Protein AF-A0A7C5PEI7-F1 (afdb_monomer)

Mean predicted aligned error: 11.37 Å

Radius of gyration: 21.11 Å; Cα contacts (8 Å, |Δi|>4): 488; chains: 1; bounding box: 77×35×70 Å

Secondary structure (DSSP, 8-state):
-PPPPP----------SPP----EESTT-TTS--SEEE-TTTSBSSEEEEEEEPHHHH-SSEEEEEEEEE-B-TT--SPBPPEEEEEEEEEEEEES--TTS--SSGGGG--SPPEEEEEEEEEEEPPB-S-SSPP--EEEEEEEEEEEEGGG-EEEEEEEE-S---B---PEEEE--SS-------SSS-S--SSS-------SS----EE-EE-

Foldseek 3Di:
DDDDDDDDDPDDPPPDDPDDDKAKPPHPCPQAFAPDKDCPDPQKLWWKWKDWDFPVRVDDWKDWAFKKFFFAALVDQAKFAKDKQAWKWKKKAFAQADLAADDPDPVNRHPDDIDTFDHTHIDIDHTWHRDGVGDRRRMDGGPDTDIGGPVSPTMMMMMGRDDDIDGGPGMTGWHWDPRHHHDIDGPDDDDDDPVNDDHDDDDPDTIDTDGGMMD

Solvent-accessible surface area (backbone atoms only — not comparable to full-atom values): 12345 Å² total; per-residue (Å²): 140,84,80,84,79,82,81,79,80,81,75,79,90,76,87,74,76,80,74,86,74,78,44,44,40,64,78,89,41,80,82,38,66,48,85,39,65,22,56,62,76,47,20,30,62,16,26,43,35,59,46,59,44,59,28,80,77,75,40,92,54,60,46,77,46,54,46,44,22,30,19,42,31,41,86,45,81,60,62,31,69,56,43,77,37,82,33,34,29,33,32,39,30,40,7,77,50,46,48,51,60,45,52,92,48,69,71,79,44,51,68,54,75,68,45,68,25,36,64,83,36,70,43,71,47,60,65,42,70,56,36,73,46,35,64,65,68,53,65,45,73,40,82,43,68,44,81,46,46,40,91,62,27,18,42,33,42,35,45,39,23,72,71,68,66,43,84,39,83,39,46,22,11,1,37,49,54,96,68,64,39,41,67,75,58,83,46,86,73,87,33,68,57,73,94,67,62,60,58,73,84,92,72,100,73,92,70,30,63,43,55,36,30,37,64

Structure (mmCIF, N/CA/C/O backbone):
data_AF-A0A7C5PEI7-F1
#
_entry.id   AF-A0A7C5PEI7-F1
#
loop_
_atom_site.group_PDB
_atom_site.id
_atom_site.type_symbol
_atom_site.label_atom_id
_atom_site.label_alt_id
_atom_site.label_comp_id
_atom_site.label_asym_id
_atom_site.label_entity_id
_atom_site.label_seq_id
_atom_site.pdbx_PDB_ins_code
_atom_site.Cartn_x
_atom_site.Cartn_y
_atom_site.Cartn_z
_atom_site.occupancy
_atom_site.B_iso_or_equiv
_atom_site.auth_seq_id
_atom_site.auth_comp_id
_atom_site.auth_asym_id
_atom_site.auth_atom_id
_atom_site.pdbx_PDB_model_num
ATOM 1 N N . MET A 1 1 ? 51.740 8.636 51.712 1.00 48.16 1 MET A N 1
ATOM 2 C CA . MET A 1 1 ? 51.042 7.371 51.396 1.00 48.16 1 MET A CA 1
ATOM 3 C C . MET A 1 1 ? 49.681 7.746 50.807 1.00 48.16 1 MET A C 1
ATOM 5 O O . MET A 1 1 ? 48.767 8.063 51.552 1.00 48.16 1 MET A O 1
ATOM 9 N N . ILE A 1 2 ? 49.604 7.896 49.480 1.00 49.44 2 ILE A N 1
ATOM 10 C CA . ILE A 1 2 ? 48.448 8.473 48.767 1.00 49.44 2 ILE A CA 1
ATOM 11 C C . ILE A 1 2 ? 47.564 7.314 48.299 1.00 49.44 2 ILE A C 1
ATOM 13 O O . ILE A 1 2 ? 48.020 6.462 47.541 1.00 49.44 2 ILE A O 1
ATOM 17 N N . ARG A 1 3 ? 46.329 7.242 48.806 1.00 53.31 3 ARG A N 1
ATOM 18 C CA . ARG A 1 3 ? 45.341 6.220 48.429 1.00 53.31 3 ARG A CA 1
ATOM 19 C C . ARG A 1 3 ? 44.637 6.648 47.131 1.00 53.31 3 ARG A C 1
ATOM 21 O O . ARG A 1 3 ? 44.070 7.739 47.124 1.00 53.31 3 ARG A O 1
ATOM 28 N N . PRO A 1 4 ? 44.639 5.839 46.057 1.00 54.28 4 PRO A N 1
ATOM 29 C CA . PRO A 1 4 ? 43.887 6.161 44.849 1.00 54.28 4 PRO A CA 1
ATOM 30 C C . PRO A 1 4 ? 42.384 5.916 45.069 1.00 54.28 4 PRO A C 1
ATOM 32 O O . PRO A 1 4 ? 41.990 4.866 45.578 1.00 54.28 4 PRO A O 1
ATOM 35 N N . LEU A 1 5 ? 41.548 6.894 44.699 1.00 55.72 5 LEU A N 1
ATOM 36 C CA . LEU A 1 5 ? 40.094 6.728 44.602 1.00 55.72 5 LEU A CA 1
ATOM 37 C C . LEU A 1 5 ? 39.748 5.796 43.425 1.00 55.72 5 LEU A C 1
ATOM 39 O O . LEU A 1 5 ? 40.359 5.925 42.361 1.00 55.72 5 LEU A O 1
ATOM 43 N N . PRO A 1 6 ? 38.744 4.912 43.556 1.00 58.81 6 PRO A N 1
ATOM 44 C CA . PRO A 1 6 ? 38.259 4.125 42.436 1.00 58.81 6 PRO A CA 1
ATOM 45 C C . PRO A 1 6 ? 37.433 5.017 41.503 1.00 58.81 6 PRO A C 1
ATOM 47 O O . PRO A 1 6 ? 36.465 5.659 41.912 1.00 58.81 6 PRO A O 1
ATOM 50 N N . VAL A 1 7 ? 37.842 5.052 40.235 1.00 62.41 7 VAL A N 1
ATOM 51 C CA . VAL A 1 7 ? 37.109 5.682 39.137 1.00 62.41 7 VAL A CA 1
ATOM 52 C C . VAL A 1 7 ? 35.754 4.988 39.011 1.00 62.41 7 VAL A C 1
ATOM 54 O O . VAL A 1 7 ? 35.667 3.796 38.719 1.00 62.41 7 VAL A O 1
ATOM 57 N N . CYS A 1 8 ? 34.704 5.751 39.301 1.00 59.72 8 CYS A N 1
ATOM 58 C CA . CYS A 1 8 ? 33.315 5.336 39.228 1.00 59.72 8 CYS A CA 1
ATOM 59 C C . CYS A 1 8 ? 32.979 4.893 37.796 1.00 59.72 8 CYS A C 1
ATOM 61 O O . CYS A 1 8 ? 33.145 5.643 36.834 1.00 59.72 8 CYS A O 1
ATOM 63 N N . PHE A 1 9 ? 32.540 3.646 37.675 1.00 56.19 9 PHE A N 1
ATOM 64 C CA . PHE A 1 9 ? 32.180 2.973 36.436 1.00 56.19 9 PHE A CA 1
ATOM 65 C C . PHE A 1 9 ? 30.862 3.575 35.905 1.00 56.19 9 PHE A C 1
ATOM 67 O O . PHE A 1 9 ? 29.777 3.191 36.339 1.00 56.19 9 PHE A O 1
ATOM 74 N N . LEU A 1 10 ? 30.937 4.544 34.984 1.00 57.81 10 LEU A N 1
ATOM 75 C CA . LEU A 1 10 ? 29.771 5.048 34.246 1.00 57.81 10 LEU A CA 1
ATOM 76 C C . LEU A 1 10 ? 29.354 3.998 33.195 1.00 57.81 10 LEU A C 1
ATOM 78 O O . LEU A 1 10 ? 29.713 4.072 32.020 1.00 57.81 10 LEU A O 1
ATOM 82 N N . LEU A 1 11 ? 28.623 2.970 33.632 1.00 58.84 11 LEU A N 1
ATOM 83 C CA . LEU A 1 11 ? 27.955 2.018 32.743 1.00 58.84 11 LEU A CA 1
ATOM 84 C C . LEU A 1 11 ? 26.829 2.750 32.004 1.00 58.84 11 LEU A C 1
ATOM 86 O O . LEU A 1 11 ? 25.806 3.111 32.582 1.00 58.84 11 LEU A O 1
ATOM 90 N N . CYS A 1 12 ? 27.051 2.992 30.714 1.00 55.09 12 CYS A N 1
ATOM 91 C CA . CYS A 1 12 ? 26.084 3.581 29.799 1.00 55.09 12 CYS A CA 1
ATOM 92 C C . CYS A 1 12 ? 24.788 2.753 29.771 1.00 55.09 12 CYS A C 1
ATOM 94 O O . CYS A 1 12 ? 24.745 1.667 29.194 1.00 55.09 12 CYS A O 1
ATOM 96 N N . LEU A 1 13 ? 23.710 3.295 30.342 1.00 54.66 13 LEU A N 1
ATOM 97 C CA . LEU A 1 13 ? 22.334 2.808 30.196 1.00 54.66 13 LEU A CA 1
ATOM 98 C C . LEU A 1 13 ? 21.795 3.137 28.781 1.00 54.66 13 LEU A C 1
ATOM 100 O O . LEU A 1 13 ? 20.838 3.883 28.615 1.00 54.66 13 LEU A O 1
ATOM 104 N N . ALA A 1 14 ? 22.438 2.613 27.733 1.00 57.53 14 ALA A N 1
ATOM 105 C CA . ALA A 1 14 ? 22.041 2.827 26.332 1.00 57.53 14 ALA A CA 1
ATOM 106 C C . ALA A 1 14 ? 21.252 1.643 25.725 1.00 57.53 14 ALA A C 1
ATOM 108 O O . ALA A 1 14 ? 20.992 1.615 24.526 1.00 57.53 14 ALA A O 1
ATOM 109 N N . GLY A 1 15 ? 20.881 0.642 26.530 1.00 53.56 15 GLY A N 1
ATOM 110 C CA . GLY A 1 15 ? 20.429 -0.672 26.050 1.00 53.56 15 GLY A CA 1
ATOM 111 C C . GLY A 1 15 ? 18.919 -0.923 26.054 1.00 53.56 15 GLY A C 1
ATOM 112 O O . GLY A 1 15 ? 18.519 -2.023 26.419 1.00 53.56 15 GLY A O 1
ATOM 113 N N . GLY A 1 16 ? 18.073 0.055 25.713 1.00 50.59 16 GLY A N 1
ATOM 114 C CA . GLY A 1 16 ? 16.621 -0.118 25.887 1.00 50.59 16 GLY A CA 1
ATOM 115 C C . GLY A 1 16 ? 15.696 0.502 24.848 1.00 50.59 16 GLY A C 1
ATOM 116 O O . GLY A 1 16 ? 14.491 0.501 25.077 1.00 50.59 16 GLY A O 1
ATOM 117 N N . LEU A 1 17 ? 16.193 1.036 23.728 1.00 55.62 17 LEU A N 1
ATOM 118 C CA . LEU A 1 17 ? 15.277 1.419 22.653 1.00 55.62 17 LEU A CA 1
ATOM 119 C C . LEU A 1 17 ? 14.768 0.129 21.993 1.00 55.62 17 LEU A C 1
ATOM 121 O O . LEU A 1 17 ? 15.605 -0.610 21.468 1.00 55.62 17 LEU A O 1
ATOM 125 N N . PRO A 1 18 ? 13.453 -0.191 22.026 1.00 57.53 18 PRO A N 1
ATOM 126 C CA . PRO A 1 18 ? 12.919 -1.268 21.202 1.00 57.53 18 PRO A CA 1
ATOM 127 C C . PRO A 1 18 ? 13.429 -1.121 19.768 1.00 57.53 18 PRO A C 1
ATOM 129 O O . PRO A 1 18 ? 13.239 -0.081 19.132 1.00 57.53 18 PRO A O 1
ATOM 132 N N . ALA A 1 19 ? 14.125 -2.152 19.289 1.00 60.41 19 ALA A N 1
ATOM 133 C CA . ALA A 1 19 ? 14.579 -2.206 17.914 1.00 60.41 19 ALA A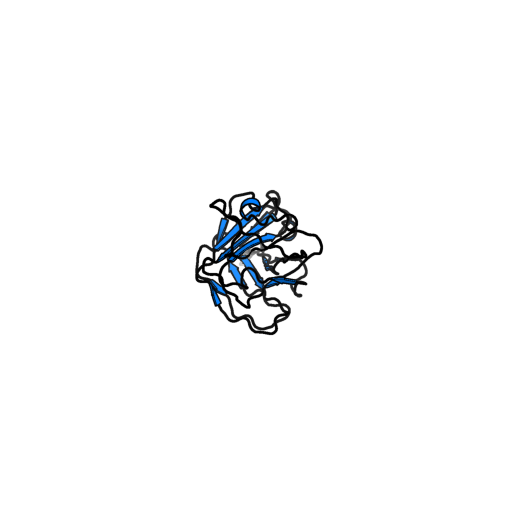 CA 1
ATOM 134 C C . ALA A 1 19 ? 13.350 -2.127 17.003 1.00 60.41 19 ALA A C 1
ATOM 136 O O . ALA A 1 19 ? 12.365 -2.835 17.214 1.00 60.41 19 ALA A O 1
ATOM 137 N N . GLN A 1 20 ? 13.397 -1.247 16.005 1.00 63.91 20 GLN A N 1
ATOM 138 C CA . GLN A 1 20 ? 12.381 -1.221 14.965 1.00 63.91 20 GLN A CA 1
ATOM 139 C C . GLN A 1 20 ? 12.444 -2.556 14.215 1.00 63.91 20 GLN A C 1
ATOM 141 O O . GLN A 1 20 ? 13.415 -2.835 13.513 1.00 63.91 20 GLN A O 1
ATOM 146 N N . GLU A 1 21 ? 11.424 -3.391 14.385 1.00 67.88 21 GLU A N 1
ATOM 147 C CA . GLU A 1 21 ? 11.301 -4.637 13.638 1.00 67.88 21 GLU A CA 1
ATOM 148 C C . GLU A 1 21 ? 10.652 -4.360 12.283 1.00 67.88 21 GLU A C 1
ATOM 150 O O . GLU A 1 21 ? 9.653 -3.650 12.198 1.00 67.88 21 GLU A O 1
ATOM 155 N N . THR A 1 22 ? 11.218 -4.938 11.225 1.00 74.00 22 THR A N 1
ATOM 156 C CA . THR A 1 22 ? 10.570 -5.038 9.914 1.00 74.00 22 THR A CA 1
ATOM 157 C C . THR A 1 22 ? 10.023 -6.450 9.753 1.00 74.00 22 THR A C 1
ATOM 159 O O . THR A 1 22 ? 10.747 -7.424 9.968 1.00 74.00 22 THR A O 1
ATOM 162 N N . ARG A 1 23 ? 8.762 -6.579 9.349 1.00 71.19 23 ARG A N 1
ATOM 163 C CA . ARG A 1 23 ? 8.084 -7.848 9.089 1.00 71.19 23 ARG A CA 1
ATOM 164 C C . ARG A 1 23 ? 7.644 -7.950 7.642 1.00 71.19 23 ARG A C 1
ATOM 166 O O . ARG A 1 23 ? 6.888 -7.119 7.151 1.00 71.19 23 ARG A O 1
ATOM 173 N N . VAL A 1 24 ? 8.068 -9.017 6.971 1.00 75.44 24 VAL A N 1
ATOM 174 C CA . VAL A 1 24 ? 7.567 -9.359 5.637 1.00 75.44 24 VAL A CA 1
ATOM 175 C C . VAL A 1 24 ? 6.253 -10.117 5.769 1.00 75.44 24 VAL A C 1
ATOM 177 O O . VAL A 1 24 ? 6.116 -11.021 6.593 1.00 75.44 24 VAL A O 1
ATOM 180 N N . ILE A 1 25 ? 5.276 -9.731 4.952 1.00 68.69 25 ILE A N 1
ATOM 181 C CA . ILE A 1 25 ? 3.959 -10.352 4.909 1.00 68.69 25 ILE A CA 1
ATOM 182 C C . ILE A 1 25 ? 3.709 -10.902 3.501 1.00 68.69 25 ILE A C 1
ATOM 184 O O . ILE A 1 25 ? 3.756 -10.136 2.533 1.00 68.69 25 ILE A O 1
ATOM 188 N N . PRO A 1 26 ? 3.350 -12.194 3.372 1.00 63.62 26 PRO A N 1
ATOM 189 C CA . PRO A 1 26 ? 3.295 -13.223 4.422 1.00 63.62 26 PRO A CA 1
ATOM 190 C C . PRO A 1 26 ? 4.650 -13.571 5.064 1.00 63.62 26 PRO A C 1
ATOM 192 O O . PRO A 1 26 ? 5.692 -13.480 4.418 1.00 63.62 26 PRO A O 1
ATOM 195 N N . TRP A 1 27 ? 4.606 -14.021 6.321 1.00 62.72 27 TRP A N 1
ATOM 196 C CA . TRP A 1 27 ? 5.786 -14.478 7.065 1.00 62.72 27 TRP A CA 1
ATOM 197 C C . TRP A 1 27 ? 6.514 -15.608 6.324 1.00 62.72 27 TRP A C 1
ATOM 199 O O . TRP A 1 27 ? 5.864 -16.527 5.819 1.00 62.72 27 TRP A O 1
ATOM 209 N N . GLY A 1 28 ? 7.848 -15.568 6.288 1.00 68.19 28 GLY A N 1
ATOM 210 C CA . GLY A 1 28 ? 8.665 -16.586 5.620 1.00 68.19 28 GLY A CA 1
ATOM 211 C C . GLY A 1 28 ? 8.948 -16.303 4.140 1.00 68.19 28 GLY A C 1
ATOM 212 O O . GLY A 1 28 ? 9.647 -17.087 3.495 1.00 68.19 28 GLY A O 1
ATOM 213 N N . LEU A 1 29 ? 8.422 -15.203 3.584 1.00 74.75 29 LEU A N 1
ATOM 214 C CA . LEU A 1 29 ? 8.680 -14.773 2.202 1.00 74.75 29 LEU A CA 1
ATOM 215 C C . LEU A 1 29 ? 9.757 -13.683 2.096 1.00 74.75 29 LEU A C 1
ATOM 217 O O . LEU A 1 29 ? 9.874 -12.999 1.079 1.00 74.75 29 LEU A O 1
ATOM 221 N N . GLU A 1 30 ? 10.598 -13.529 3.117 1.00 77.38 30 GLU A N 1
ATOM 222 C CA . GLU A 1 30 ? 11.706 -12.569 3.111 1.00 77.38 30 GLU A CA 1
ATOM 223 C C . GLU A 1 30 ? 12.686 -12.864 1.965 1.00 77.38 30 GLU A C 1
ATOM 225 O O . GLU A 1 30 ? 13.235 -11.948 1.357 1.00 77.38 30 GLU A O 1
ATOM 230 N N . LYS A 1 31 ? 12.879 -14.153 1.656 1.00 84.31 31 LYS A N 1
ATOM 231 C CA . LYS A 1 31 ? 13.862 -14.657 0.682 1.00 84.31 31 LYS A CA 1
ATOM 232 C C . LYS A 1 31 ? 13.239 -15.330 -0.545 1.00 84.31 31 LYS A C 1
ATOM 234 O O . LYS A 1 31 ? 13.957 -15.961 -1.315 1.00 84.31 31 LYS A O 1
ATOM 239 N N . ALA A 1 32 ? 11.927 -15.224 -0.725 1.00 81.50 32 ALA A N 1
ATOM 240 C CA . ALA A 1 32 ? 11.214 -15.850 -1.834 1.00 81.50 32 ALA A CA 1
ATOM 241 C C . ALA A 1 32 ? 10.037 -14.984 -2.264 1.00 81.50 32 ALA A C 1
ATOM 243 O O . ALA A 1 32 ? 9.391 -14.389 -1.408 1.00 81.50 32 ALA A O 1
ATOM 244 N N . ASP A 1 33 ? 9.740 -14.951 -3.559 1.00 78.06 33 ASP A N 1
ATOM 245 C CA . ASP A 1 33 ? 8.537 -14.308 -4.082 1.00 78.06 33 ASP A CA 1
ATOM 246 C C . ASP A 1 33 ? 7.259 -15.025 -3.636 1.00 78.06 33 ASP A C 1
ATOM 248 O O . ASP A 1 33 ? 7.245 -16.208 -3.276 1.00 78.06 33 ASP A O 1
ATOM 252 N N . GLY A 1 34 ? 6.154 -14.291 -3.683 1.00 73.69 34 GLY A N 1
ATOM 253 C CA . GLY A 1 34 ? 4.833 -14.863 -3.578 1.00 73.69 34 GLY A CA 1
ATOM 254 C C . GLY A 1 34 ? 4.481 -15.747 -4.779 1.00 73.69 34 GLY A C 1
ATOM 255 O O . GLY A 1 34 ? 5.181 -15.869 -5.784 1.00 73.69 34 GLY A O 1
ATOM 256 N N . ASN A 1 35 ? 3.350 -16.435 -4.663 1.00 74.38 35 ASN A N 1
ATOM 257 C CA . ASN A 1 35 ? 2.865 -17.356 -5.691 1.00 74.38 35 ASN A CA 1
ATOM 258 C C . ASN A 1 35 ? 1.915 -16.681 -6.706 1.00 74.38 35 ASN A C 1
ATOM 260 O O . ASN A 1 35 ? 1.303 -17.373 -7.525 1.00 74.38 35 ASN A O 1
ATOM 264 N N . SER A 1 36 ? 1.800 -15.354 -6.695 1.00 76.12 36 SER A N 1
ATOM 265 C CA . SER A 1 36 ? 0.938 -14.549 -7.563 1.00 76.12 36 SER A CA 1
ATOM 266 C C . SER A 1 36 ? 1.623 -13.225 -7.925 1.00 76.12 36 SER A C 1
ATOM 268 O O . SER A 1 36 ? 2.705 -12.921 -7.451 1.00 76.12 36 SER A O 1
ATOM 270 N N . THR A 1 37 ? 0.972 -12.421 -8.758 1.00 80.19 37 THR A N 1
ATOM 271 C CA . THR A 1 37 ? 1.414 -11.068 -9.113 1.00 80.19 37 THR A CA 1
ATOM 272 C C . THR A 1 37 ? 0.257 -10.095 -8.961 1.00 80.19 37 THR A C 1
ATOM 274 O O . THR A 1 37 ? -0.886 -10.517 -9.121 1.00 80.19 37 THR A O 1
ATOM 277 N N . SER A 1 38 ? 0.524 -8.817 -8.676 1.00 79.75 38 SER A N 1
ATOM 278 C CA . SER A 1 38 ? -0.491 -7.764 -8.593 1.00 79.75 38 SER A CA 1
ATOM 279 C C . SER A 1 38 ? -0.183 -6.577 -9.494 1.00 79.75 38 SER A C 1
ATOM 281 O O . SER A 1 38 ? 0.830 -5.897 -9.350 1.00 79.75 38 SER A O 1
ATOM 283 N N . ALA A 1 39 ? -1.137 -6.237 -10.363 1.00 82.69 39 ALA A N 1
ATOM 284 C CA . ALA A 1 39 ? -1.126 -4.985 -11.121 1.00 82.69 39 ALA A CA 1
ATOM 285 C C . ALA A 1 39 ? -1.513 -3.763 -10.269 1.00 82.69 39 ALA A C 1
ATOM 287 O O . ALA A 1 39 ? -1.643 -2.664 -10.794 1.00 82.69 39 ALA A O 1
ATOM 288 N N . PHE A 1 40 ? -1.743 -3.918 -8.969 1.00 81.56 40 PHE A N 1
ATOM 289 C CA . PHE A 1 40 ? -2.167 -2.830 -8.098 1.00 81.56 40 PHE A CA 1
ATOM 290 C C . PHE A 1 40 ? -1.182 -2.597 -6.952 1.00 81.56 40 PHE A C 1
ATOM 292 O O . PHE A 1 40 ? -0.646 -3.566 -6.409 1.00 81.56 40 PHE A O 1
ATOM 299 N N . PRO A 1 41 ? -0.997 -1.330 -6.542 1.00 83.19 41 PRO A N 1
ATOM 300 C CA . PRO A 1 41 ? -1.676 -0.138 -7.078 1.00 83.19 41 PRO A CA 1
ATOM 301 C C . PRO A 1 41 ? -1.020 0.458 -8.343 1.00 83.19 41 PRO A C 1
ATOM 303 O O . PRO A 1 41 ? -1.546 1.418 -8.895 1.00 83.19 41 PRO A O 1
ATOM 306 N N . PHE A 1 42 ? 0.111 -0.079 -8.822 1.00 88.38 42 PHE A N 1
ATOM 307 C CA . PHE A 1 42 ? 0.971 0.638 -9.781 1.00 88.38 42 PHE A CA 1
ATOM 308 C C . PHE A 1 42 ? 0.935 0.169 -11.237 1.00 88.38 42 PHE A C 1
ATOM 310 O O . PHE A 1 42 ? 1.483 0.857 -12.094 1.00 88.38 42 PHE A O 1
ATOM 317 N N . GLY A 1 43 ? 0.247 -0.913 -11.574 1.00 85.31 43 GLY A N 1
ATOM 318 C CA . GLY A 1 43 ? 0.051 -1.353 -12.962 1.00 85.31 43 GLY A CA 1
ATOM 319 C C . GLY A 1 43 ? -0.828 -0.412 -13.799 1.00 85.31 43 GLY A C 1
ATOM 320 O O . GLY A 1 43 ? -1.056 -0.643 -14.984 1.00 85.31 43 GLY A O 1
ATOM 321 N N . TYR A 1 44 ? -1.314 0.677 -13.200 1.00 84.88 44 TYR A N 1
ATOM 322 C CA . TYR A 1 44 ? -2.082 1.725 -13.862 1.00 84.88 44 TYR A CA 1
ATOM 323 C C . TYR A 1 44 ? -1.555 3.109 -13.465 1.00 84.88 44 TYR A C 1
ATOM 325 O O . TYR A 1 44 ? -0.804 3.248 -12.496 1.00 84.88 44 TYR A O 1
ATOM 333 N N . THR A 1 45 ? -1.855 4.135 -14.260 1.00 81.50 45 THR A N 1
ATOM 334 C CA . THR A 1 45 ? -1.432 5.534 -14.022 1.00 81.50 45 THR A CA 1
ATOM 335 C C . THR A 1 45 ? -2.332 6.277 -13.043 1.00 81.50 45 THR A C 1
ATOM 337 O O . THR A 1 45 ? -1.910 7.274 -12.465 1.00 81.50 45 THR A O 1
ATOM 340 N N . SER A 1 46 ? -3.549 5.784 -12.843 1.00 84.94 46 SER A N 1
ATOM 341 C CA . SER A 1 46 ? -4.502 6.261 -11.852 1.00 84.94 46 SER A CA 1
ATOM 342 C C . SER A 1 46 ? -5.280 5.073 -11.297 1.00 84.94 46 SER A C 1
ATOM 344 O O . SER A 1 46 ? -5.405 4.027 -11.938 1.00 84.94 46 SER A O 1
ATOM 346 N N . GLY A 1 47 ? -5.780 5.205 -10.078 1.00 81.12 47 GLY A N 1
ATOM 347 C CA . GLY A 1 47 ? -6.253 4.055 -9.332 1.00 81.12 47 GLY A CA 1
ATOM 348 C C . GLY A 1 47 ? -6.730 4.436 -7.947 1.00 81.12 47 GLY A C 1
ATOM 349 O O . GLY A 1 47 ? -6.171 5.329 -7.318 1.00 81.12 47 GLY A O 1
ATOM 350 N N . ARG A 1 48 ? -7.708 3.704 -7.426 1.00 85.38 48 ARG A N 1
ATOM 351 C CA . ARG A 1 48 ? -7.895 3.602 -5.984 1.00 85.38 48 ARG A CA 1
ATOM 352 C C . ARG A 1 48 ? -7.929 2.133 -5.632 1.00 85.38 48 ARG A C 1
ATOM 354 O O . ARG A 1 48 ? -8.600 1.357 -6.300 1.00 85.38 48 ARG A O 1
ATOM 361 N N . THR A 1 49 ? -7.169 1.735 -4.629 1.00 84.75 49 THR A N 1
ATOM 362 C CA . THR A 1 49 ? -7.045 0.332 -4.244 1.00 84.75 49 THR A CA 1
ATOM 363 C C . THR A 1 49 ? -7.081 0.231 -2.738 1.00 84.75 49 THR A C 1
ATOM 365 O O . THR A 1 49 ? -6.461 1.033 -2.049 1.0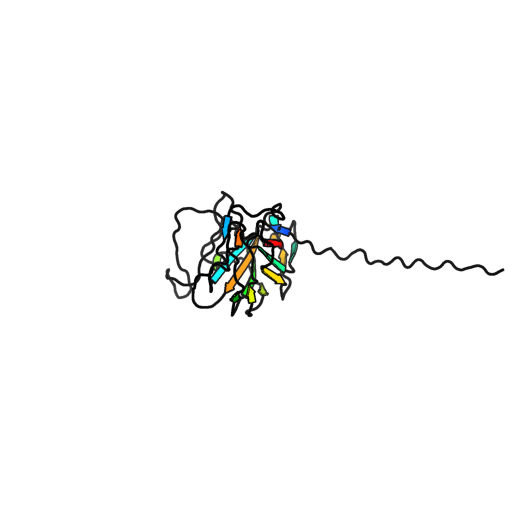0 84.75 49 THR A O 1
ATOM 368 N N . GLN A 1 50 ? -7.795 -0.772 -2.240 1.00 84.25 50 GLN A N 1
ATOM 369 C CA . GLN A 1 50 ? -7.758 -1.160 -0.842 1.00 84.25 50 GLN A CA 1
ATOM 370 C C . GLN A 1 50 ? -7.122 -2.535 -0.698 1.00 84.25 50 GLN A C 1
ATOM 372 O O . GLN A 1 50 ? -7.332 -3.415 -1.533 1.00 84.25 50 GLN A O 1
ATOM 377 N N . GLN A 1 51 ? -6.372 -2.706 0.379 1.00 83.12 51 GLN A N 1
ATOM 378 C CA . GLN A 1 51 ? -5.762 -3.961 0.784 1.00 83.12 51 GLN A CA 1
ATOM 379 C C . GLN A 1 51 ? -6.050 -4.176 2.260 1.00 83.12 51 GLN A C 1
ATOM 381 O O . GLN A 1 51 ? -5.852 -3.273 3.070 1.00 83.12 51 GLN A O 1
ATOM 386 N N . VAL A 1 52 ? -6.536 -5.366 2.603 1.00 80.88 52 VAL A N 1
ATOM 387 C CA . VAL A 1 52 ? -6.693 -5.782 3.996 1.00 80.88 52 VAL A CA 1
ATOM 388 C C . VAL A 1 52 ? -5.551 -6.718 4.343 1.00 8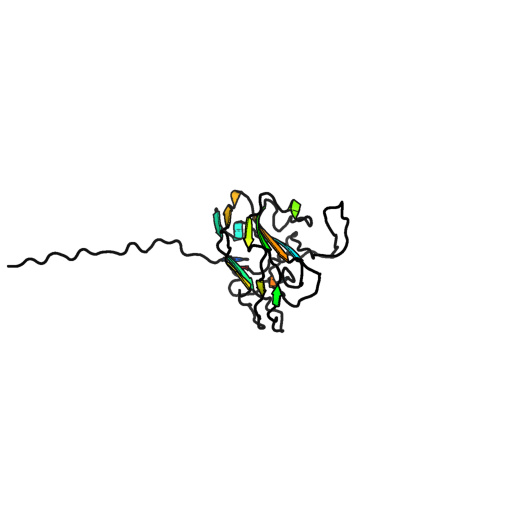0.88 52 VAL A C 1
ATOM 390 O O . VAL A 1 52 ? -5.370 -7.753 3.701 1.00 80.88 52 VAL A O 1
ATOM 393 N N . ILE A 1 53 ? -4.798 -6.347 5.369 1.00 79.94 53 ILE A N 1
ATOM 394 C CA . ILE A 1 53 ? -3.729 -7.148 5.949 1.00 79.94 53 ILE A CA 1
ATOM 395 C C . ILE A 1 53 ? -4.260 -7.750 7.244 1.00 79.94 53 ILE A C 1
ATOM 397 O O . ILE A 1 53 ? -4.778 -7.034 8.105 1.00 79.94 53 ILE A O 1
ATOM 401 N N . ASP A 1 54 ? -4.151 -9.073 7.360 1.00 77.44 54 ASP A N 1
ATOM 402 C CA . ASP A 1 54 ? -4.567 -9.796 8.558 1.00 77.44 54 ASP A CA 1
ATOM 403 C C . ASP A 1 54 ? -3.791 -9.285 9.776 1.00 77.44 54 ASP A C 1
ATOM 405 O O . ASP A 1 54 ? -2.558 -9.256 9.782 1.00 77.44 54 ASP A O 1
ATOM 409 N N . GLY A 1 55 ? -4.518 -8.895 10.821 1.00 75.38 55 GLY A N 1
ATOM 410 C CA . GLY A 1 55 ? -3.921 -8.409 12.055 1.00 75.38 55 GLY A CA 1
ATOM 411 C C . GLY A 1 55 ? -2.974 -9.402 12.717 1.00 75.38 55 GLY A C 1
ATOM 412 O O . GLY A 1 55 ? -1.971 -8.995 13.297 1.00 75.38 55 GLY A O 1
ATOM 413 N N . ALA A 1 56 ? -3.256 -10.702 12.590 1.00 76.12 56 ALA A N 1
ATOM 414 C CA . ALA A 1 56 ? -2.407 -11.766 13.117 1.00 76.12 56 ALA A CA 1
ATOM 415 C C . ALA A 1 56 ? -1.040 -11.841 12.421 1.00 76.12 56 ALA A C 1
ATOM 417 O O . ALA A 1 56 ? -0.079 -12.310 13.026 1.00 76.12 56 ALA A O 1
ATOM 418 N N . ALA A 1 57 ? -0.948 -11.380 11.170 1.00 72.38 57 ALA A N 1
ATOM 419 C CA . ALA A 1 57 ? 0.312 -11.318 10.435 1.00 72.38 57 ALA A CA 1
ATOM 420 C C . ALA A 1 57 ? 1.167 -10.100 10.832 1.00 72.38 57 ALA A C 1
ATOM 422 O O . ALA A 1 57 ? 2.377 -10.117 10.619 1.00 72.38 57 ALA A O 1
ATOM 423 N N . LEU A 1 58 ? 0.553 -9.063 11.416 1.00 70.19 58 LEU A N 1
ATOM 424 C CA . LEU A 1 58 ? 1.225 -7.821 11.806 1.00 70.19 58 LEU A CA 1
ATOM 425 C C . LEU A 1 58 ? 1.858 -7.914 13.189 1.00 70.19 58 LEU A C 1
ATOM 427 O O . LEU A 1 58 ? 3.055 -7.693 13.350 1.00 70.19 58 LEU A O 1
ATOM 431 N N . CYS A 1 59 ? 1.047 -8.206 14.202 1.00 73.75 59 CYS A N 1
ATOM 432 C CA . CYS A 1 59 ? 1.493 -8.237 15.588 1.00 73.75 59 CYS A CA 1
ATOM 433 C C . CYS A 1 59 ? 0.537 -9.055 16.461 1.00 73.75 59 CYS A C 1
ATOM 435 O O . CYS A 1 59 ? -0.576 -9.401 16.066 1.00 73.75 59 CYS A O 1
ATOM 437 N N . GLN A 1 60 ? 0.964 -9.361 17.687 1.00 76.44 60 GLN A N 1
ATOM 438 C CA . GLN A 1 60 ? 0.115 -10.095 18.625 1.00 76.44 60 GLN A CA 1
ATOM 439 C C . GLN A 1 60 ? -0.999 -9.218 19.210 1.00 76.44 60 GLN A C 1
ATOM 441 O O . GLN A 1 60 ? -2.135 -9.687 19.274 1.00 76.44 60 GLN A O 1
ATOM 446 N N . ASN A 1 61 ? -0.693 -7.964 19.572 1.00 79.31 61 ASN A N 1
ATOM 447 C CA . ASN A 1 61 ? -1.602 -7.065 20.297 1.00 79.31 61 ASN A CA 1
ATOM 448 C C . ASN A 1 61 ? -1.733 -5.690 19.624 1.00 79.31 61 ASN A C 1
ATOM 450 O O . ASN A 1 61 ? -2.787 -5.343 19.093 1.00 79.31 61 ASN A O 1
ATOM 454 N N . SER A 1 62 ? -0.661 -4.902 19.635 1.00 84.69 62 SER A N 1
ATOM 455 C CA . SER A 1 62 ? -0.596 -3.563 19.051 1.00 84.69 62 SER A CA 1
ATOM 456 C C . SER A 1 62 ? 0.779 -3.324 18.435 1.00 84.69 62 SER A C 1
ATOM 458 O O . SER A 1 62 ? 1.737 -4.034 18.738 1.00 84.69 62 SER A O 1
ATOM 460 N N . ALA A 1 63 ? 0.858 -2.363 17.520 1.00 81.44 63 ALA A N 1
ATOM 461 C CA . ALA A 1 63 ? 2.105 -1.948 16.892 1.00 81.44 63 ALA A CA 1
ATOM 462 C C . ALA A 1 63 ? 2.039 -0.463 16.537 1.00 81.44 63 ALA A C 1
ATOM 464 O O . ALA A 1 63 ? 0.988 0.031 16.124 1.00 81.44 63 ALA A O 1
ATOM 465 N N . LEU A 1 64 ? 3.164 0.238 16.666 1.00 85.50 64 LEU A N 1
ATOM 466 C CA . LEU A 1 64 ? 3.321 1.542 16.041 1.00 85.50 64 LEU A CA 1
ATOM 467 C C . LEU A 1 64 ? 3.947 1.325 14.675 1.00 85.50 64 LEU A C 1
ATOM 469 O O . LEU A 1 64 ? 5.111 0.955 14.557 1.00 85.50 64 LEU A O 1
ATOM 473 N N . LEU A 1 65 ? 3.152 1.545 13.646 1.00 86.25 65 LEU A N 1
ATOM 474 C CA . LEU A 1 65 ? 3.616 1.424 12.290 1.00 86.25 65 LEU A CA 1
ATOM 475 C C . LEU A 1 65 ? 4.377 2.742 11.949 1.00 86.25 65 LEU A C 1
ATOM 477 O O . LEU A 1 65 ? 3.793 3.824 12.081 1.00 86.25 65 LEU A O 1
ATOM 481 N N . LEU A 1 66 ? 5.653 2.639 11.497 1.00 85.88 66 LEU A N 1
ATOM 482 C CA . LEU A 1 66 ? 6.508 3.709 10.911 1.00 85.88 66 LEU A CA 1
ATOM 483 C C . LEU A 1 66 ? 6.752 3.760 9.363 1.00 85.88 66 LEU A C 1
ATOM 485 O O . LEU A 1 66 ? 6.879 4.864 8.829 1.00 85.88 66 LEU A O 1
ATOM 489 N N . GLY A 1 67 ? 6.761 2.647 8.612 1.00 85.62 67 GLY A N 1
ATOM 490 C CA . GLY A 1 67 ? 6.670 2.677 7.140 1.00 85.62 67 GLY A CA 1
ATOM 491 C C . GLY A 1 67 ? 6.171 1.377 6.490 1.00 85.62 67 GLY A C 1
ATOM 492 O O . GLY A 1 67 ? 5.967 0.375 7.159 1.00 85.62 67 GLY A O 1
ATOM 493 N N . MET A 1 68 ? 5.988 1.386 5.169 1.00 86.94 68 MET A N 1
ATOM 494 C CA . MET A 1 68 ? 5.717 0.182 4.367 1.00 86.94 68 MET A CA 1
ATOM 495 C C . MET A 1 68 ? 6.628 0.169 3.148 1.00 86.94 68 MET A C 1
ATOM 497 O O . MET A 1 68 ? 6.879 1.222 2.559 1.00 86.94 68 MET A O 1
ATOM 501 N N . ALA A 1 69 ? 7.039 -1.015 2.708 1.00 87.88 69 ALA A N 1
ATOM 502 C CA . ALA A 1 69 ? 7.651 -1.202 1.405 1.00 87.88 69 ALA A CA 1
ATOM 503 C C . ALA A 1 69 ? 7.022 -2.359 0.627 1.00 87.88 69 ALA A C 1
ATOM 505 O O . ALA A 1 69 ? 6.540 -3.321 1.214 1.00 87.88 69 ALA A O 1
ATOM 506 N N . LEU A 1 70 ? 7.045 -2.264 -0.702 1.00 88.00 70 LEU A N 1
ATOM 507 C CA . LEU A 1 70 ? 6.635 -3.300 -1.648 1.00 88.00 70 LEU A CA 1
ATOM 508 C C . LEU A 1 70 ? 7.805 -3.649 -2.571 1.00 88.00 70 LEU A C 1
ATOM 510 O O . LEU A 1 70 ? 8.655 -2.801 -2.875 1.00 88.00 70 LEU A O 1
ATOM 514 N N . ARG A 1 71 ? 7.823 -4.889 -3.060 1.00 88.56 71 ARG A N 1
ATOM 515 C CA . ARG A 1 71 ? 8.785 -5.351 -4.069 1.00 88.56 71 ARG A CA 1
ATOM 516 C C . ARG A 1 71 ? 8.114 -5.651 -5.406 1.00 88.56 71 ARG A C 1
ATOM 518 O O . ARG A 1 71 ? 6.911 -5.907 -5.477 1.00 88.56 71 ARG A O 1
ATOM 525 N N . ARG A 1 72 ? 8.908 -5.617 -6.481 1.00 90.75 72 ARG A N 1
ATOM 526 C CA . ARG A 1 72 ? 8.455 -6.099 -7.796 1.00 90.75 72 ARG A CA 1
ATOM 527 C C . ARG A 1 72 ? 8.155 -7.590 -7.747 1.00 90.75 72 ARG A C 1
ATOM 529 O O . ARG A 1 72 ? 8.801 -8.314 -7.000 1.00 90.75 72 ARG A O 1
ATOM 536 N N . ASP A 1 73 ? 7.269 -8.020 -8.631 1.00 86.00 73 ASP A N 1
ATOM 537 C CA . ASP A 1 73 ? 7.142 -9.429 -8.986 1.00 86.00 73 ASP A CA 1
ATOM 538 C C . ASP A 1 73 ? 8.382 -9.890 -9.776 1.00 86.00 73 ASP A C 1
ATOM 540 O O . ASP A 1 73 ? 8.840 -9.206 -10.707 1.00 86.00 73 ASP A O 1
ATOM 544 N N . GLY A 1 74 ? 8.939 -11.034 -9.397 1.00 87.94 74 GLY A N 1
ATOM 545 C CA . GLY A 1 74 ? 10.143 -11.619 -9.977 1.00 87.94 74 GLY A CA 1
ATOM 546 C C . GLY A 1 74 ? 9.901 -12.489 -11.206 1.00 87.94 74 GLY A C 1
ATOM 547 O O . GLY A 1 74 ? 10.871 -12.930 -11.821 1.00 87.94 74 GLY A O 1
ATOM 548 N N . ARG A 1 75 ? 8.647 -12.705 -11.636 1.00 86.69 75 ARG A N 1
ATOM 549 C CA . ARG A 1 75 ? 8.340 -13.344 -12.933 1.00 86.69 75 ARG A CA 1
ATOM 550 C C . ARG A 1 75 ? 8.543 -12.381 -14.097 1.00 86.69 75 ARG A C 1
ATOM 552 O O . ARG A 1 75 ? 8.728 -12.816 -15.231 1.00 86.69 75 ARG A O 1
ATOM 559 N N . GLY A 1 76 ? 8.495 -11.074 -13.839 1.00 85.62 76 GLY A N 1
ATOM 560 C CA . GLY A 1 76 ? 8.759 -10.063 -14.857 1.00 85.62 76 GLY A CA 1
ATOM 561 C C . GLY A 1 76 ? 10.218 -10.105 -15.322 1.00 85.62 76 GLY A C 1
ATOM 562 O O . GLY A 1 76 ? 11.130 -9.949 -14.513 1.00 85.62 76 GLY A O 1
ATOM 563 N N . THR A 1 77 ? 10.442 -10.238 -16.628 1.00 90.94 77 THR A N 1
ATOM 564 C CA . THR A 1 77 ? 11.782 -10.262 -17.247 1.00 90.94 77 THR A CA 1
ATOM 565 C C . THR A 1 77 ? 12.294 -8.875 -17.639 1.00 90.94 77 THR A C 1
ATOM 567 O O . THR A 1 77 ? 13.492 -8.681 -17.821 1.00 90.94 77 THR A O 1
ATOM 570 N N . ASN A 1 78 ? 11.400 -7.888 -17.729 1.00 92.75 78 ASN A N 1
ATOM 571 C CA . ASN A 1 78 ? 11.738 -6.519 -18.103 1.00 92.75 78 ASN A CA 1
ATOM 572 C C . ASN A 1 78 ? 12.081 -5.653 -16.879 1.00 92.75 78 ASN A C 1
ATOM 574 O O . ASN A 1 78 ? 11.590 -5.861 -15.761 1.00 92.75 78 ASN A O 1
ATOM 578 N N . THR A 1 79 ? 12.892 -4.621 -17.115 1.00 95.19 79 THR A N 1
ATOM 579 C CA . THR A 1 79 ? 13.120 -3.533 -16.155 1.00 95.19 79 THR A CA 1
ATOM 580 C C . THR A 1 79 ? 11.908 -2.608 -16.121 1.00 95.19 79 THR A C 1
ATOM 582 O O . THR A 1 79 ? 11.581 -1.989 -17.135 1.00 95.19 79 THR A O 1
ATOM 585 N N . TYR A 1 80 ? 11.291 -2.437 -14.951 1.00 94.62 80 TYR A N 1
ATOM 586 C CA . TYR A 1 80 ? 10.260 -1.417 -14.762 1.00 94.62 80 TYR A CA 1
ATOM 587 C C . TYR A 1 80 ? 10.938 -0.055 -14.667 1.00 94.62 80 TYR A C 1
ATOM 589 O O . TYR A 1 80 ? 11.820 0.151 -13.833 1.00 94.62 80 TYR A O 1
ATOM 597 N N . LYS A 1 81 ? 10.573 0.866 -15.558 1.00 94.94 81 LYS A N 1
ATOM 598 C CA . LYS A 1 81 ? 11.159 2.209 -15.588 1.00 94.94 81 LYS A CA 1
ATOM 599 C C . LYS A 1 81 ? 10.606 3.057 -14.446 1.00 94.94 81 LYS A C 1
ATOM 601 O O . LYS A 1 81 ? 9.429 2.937 -14.100 1.00 94.94 81 LYS A O 1
ATOM 606 N N . ALA A 1 82 ? 11.451 3.937 -13.907 1.00 95.00 82 ALA A N 1
ATOM 607 C CA . ALA A 1 82 ? 11.013 4.939 -12.949 1.00 95.00 82 ALA A CA 1
ATOM 608 C C . ALA A 1 82 ? 9.837 5.748 -13.508 1.00 95.00 82 ALA A C 1
ATOM 610 O O . ALA A 1 82 ? 9.797 6.082 -14.696 1.00 95.00 82 ALA A O 1
ATOM 611 N N . ARG A 1 83 ? 8.876 6.069 -12.643 1.00 92.62 83 ARG A N 1
ATOM 612 C CA . ARG A 1 83 ? 7.649 6.760 -13.045 1.00 92.62 83 ARG A CA 1
ATOM 613 C C . ARG A 1 83 ? 7.199 7.738 -11.981 1.00 92.62 83 ARG A C 1
ATOM 615 O O . ARG A 1 83 ? 7.117 7.405 -10.803 1.00 92.62 83 ARG A O 1
ATOM 622 N N . ILE A 1 84 ? 6.835 8.935 -12.416 1.00 93.19 84 ILE A N 1
ATOM 623 C CA . ILE A 1 84 ? 6.278 9.955 -11.537 1.00 93.19 84 ILE A CA 1
ATOM 624 C C . ILE A 1 84 ? 4.774 9.716 -11.398 1.00 93.19 84 ILE A C 1
ATOM 626 O O . ILE A 1 84 ? 4.038 9.744 -12.382 1.00 93.19 84 ILE A O 1
ATOM 630 N N . LEU A 1 85 ? 4.321 9.516 -10.164 1.00 93.12 85 LEU A N 1
ATOM 631 C CA . LEU A 1 85 ? 2.926 9.665 -9.780 1.00 93.12 85 LEU A CA 1
ATOM 632 C C . LEU A 1 85 ? 2.724 11.138 -9.400 1.00 93.12 85 LEU A C 1
ATOM 634 O O . LEU A 1 85 ? 3.303 11.583 -8.403 1.00 93.12 85 LEU A O 1
ATOM 638 N N . PRO A 1 86 ? 1.945 11.919 -10.172 1.00 91.25 86 PRO A N 1
ATOM 639 C CA . PRO A 1 86 ? 1.770 13.347 -9.903 1.00 91.25 86 PRO A CA 1
ATOM 640 C C . PRO A 1 86 ? 1.101 13.584 -8.547 1.00 91.25 86 PRO A C 1
ATOM 642 O O . PRO A 1 86 ? 1.323 14.606 -7.903 1.00 91.25 86 PRO A O 1
ATOM 645 N N . SER A 1 87 ? 0.299 12.617 -8.105 1.00 93.44 87 SER A N 1
ATOM 646 C CA . SER A 1 87 ? -0.369 12.637 -6.823 1.00 93.44 87 SER A CA 1
ATOM 647 C C . SER A 1 87 ? -0.600 11.205 -6.349 1.00 93.44 87 SER A C 1
ATOM 649 O O . SER A 1 87 ? -1.154 10.385 -7.075 1.00 93.44 87 SER A O 1
ATOM 651 N N . LEU A 1 88 ? -0.161 10.914 -5.132 1.00 94.88 88 LEU A N 1
ATOM 652 C CA . LEU A 1 88 ? -0.441 9.693 -4.393 1.00 94.88 88 LEU A CA 1
ATOM 653 C C . LEU A 1 88 ? -0.931 10.100 -3.006 1.00 94.88 88 LEU A C 1
ATOM 655 O O . LEU A 1 88 ? -0.368 11.004 -2.397 1.00 94.88 88 LEU A O 1
ATOM 659 N N . THR A 1 89 ? -1.966 9.434 -2.512 1.00 96.38 89 THR A N 1
ATOM 660 C CA . THR A 1 89 ? -2.376 9.484 -1.107 1.00 96.38 89 THR A CA 1
ATOM 661 C C . THR A 1 89 ? -2.414 8.063 -0.567 1.00 96.38 89 THR A C 1
ATOM 663 O O . THR A 1 89 ? -2.948 7.174 -1.231 1.00 96.38 89 THR A O 1
ATOM 666 N N . ILE A 1 90 ? -1.876 7.854 0.636 1.00 96.25 90 ILE A N 1
ATOM 667 C CA . ILE A 1 90 ? -1.981 6.577 1.351 1.00 96.25 90 ILE A CA 1
ATOM 668 C C . ILE A 1 90 ? -2.691 6.821 2.671 1.00 96.25 90 ILE A C 1
ATOM 670 O O . ILE A 1 90 ? -2.321 7.716 3.440 1.00 96.25 90 ILE A O 1
ATOM 674 N N . ARG A 1 91 ? -3.716 6.012 2.936 1.00 97.69 91 ARG A N 1
ATOM 675 C CA . ARG A 1 91 ? -4.467 6.045 4.187 1.00 97.69 91 ARG A CA 1
ATOM 676 C C . ARG A 1 91 ? -4.485 4.677 4.844 1.00 97.69 91 ARG A C 1
ATOM 678 O O . ARG A 1 91 ? -4.653 3.674 4.156 1.00 97.69 91 ARG A O 1
ATOM 685 N N . LEU A 1 92 ? -4.364 4.660 6.165 1.00 95.88 92 LEU A N 1
ATOM 686 C CA . LEU A 1 92 ? -4.479 3.463 6.990 1.00 95.88 92 LEU A CA 1
ATOM 687 C C . LEU A 1 92 ? -5.705 3.553 7.891 1.00 95.88 92 LEU A C 1
ATOM 689 O O . LEU A 1 92 ? -6.106 4.642 8.291 1.00 95.88 92 LEU A O 1
ATOM 693 N N . GLY A 1 93 ? -6.294 2.419 8.231 1.00 96.44 93 GLY A N 1
ATOM 694 C CA . GLY A 1 93 ? -7.361 2.351 9.221 1.00 96.44 93 GLY A CA 1
ATOM 695 C C . GLY A 1 93 ? -7.572 0.933 9.717 1.00 96.44 93 GLY A C 1
ATOM 696 O O . GLY A 1 93 ? -7.019 -0.021 9.169 1.00 96.44 93 GLY A O 1
ATOM 697 N N . HIS A 1 94 ? -8.387 0.785 10.755 1.00 95.12 94 HIS A N 1
ATOM 698 C CA . HIS A 1 94 ? -8.820 -0.527 11.224 1.00 95.12 94 HIS A CA 1
ATOM 699 C C . HIS A 1 94 ? -10.076 -0.975 10.479 1.00 95.12 94 HIS A C 1
ATOM 701 O O . HIS A 1 94 ? -10.955 -0.174 10.138 1.00 95.12 94 HIS A O 1
ATOM 707 N N . THR A 1 95 ? -10.182 -2.281 10.256 1.00 92.31 95 THR A N 1
ATOM 708 C CA . THR A 1 95 ? -11.372 -2.892 9.673 1.00 92.31 95 THR A CA 1
ATOM 709 C C . THR A 1 95 ? -11.715 -4.227 10.316 1.00 92.31 95 THR A C 1
ATOM 711 O O . THR A 1 95 ? -10.846 -5.049 10.588 1.00 92.31 95 THR A O 1
ATOM 714 N N . LYS A 1 96 ? -13.004 -4.478 10.540 1.00 93.31 96 LYS A N 1
ATOM 715 C CA . LYS A 1 96 ? -13.513 -5.796 10.951 1.00 93.31 96 LYS A CA 1
ATOM 716 C C . LYS A 1 96 ? -13.672 -6.751 9.768 1.00 93.31 96 LYS A C 1
ATOM 718 O O . LYS A 1 96 ? -13.900 -7.940 9.967 1.00 93.31 96 LYS A O 1
ATOM 723 N N . VAL A 1 97 ? -13.528 -6.245 8.545 1.00 82.69 97 VAL A N 1
ATOM 724 C CA . VAL A 1 97 ? -13.544 -7.053 7.330 1.00 82.69 97 VAL A CA 1
ATOM 725 C C . VAL A 1 97 ? -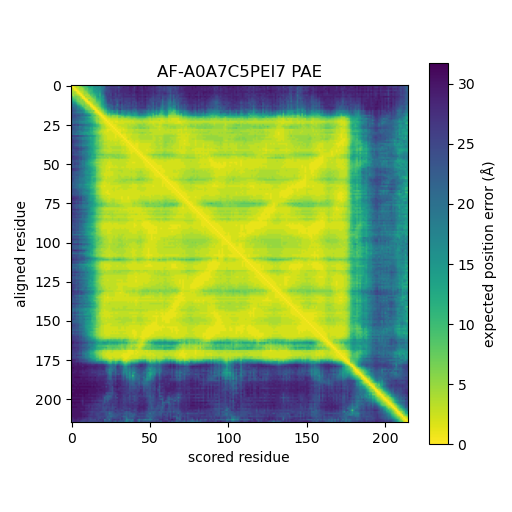12.265 -7.883 7.258 1.00 82.69 97 VAL A C 1
ATOM 727 O O . VAL A 1 97 ? -11.170 -7.400 7.545 1.00 82.69 97 VAL A O 1
ATOM 730 N N . SER A 1 98 ? -12.398 -9.158 6.903 1.00 79.56 98 SER A N 1
ATOM 731 C CA . SER A 1 98 ? -11.252 -10.041 6.687 1.00 79.56 98 SER A CA 1
ATOM 732 C C . SER A 1 98 ? -10.765 -9.928 5.243 1.00 79.56 98 SER A C 1
ATOM 734 O O . SER A 1 98 ? -11.557 -9.573 4.364 1.00 79.56 98 SER A O 1
ATOM 736 N N . PRO A 1 99 ? -9.519 -10.332 4.938 1.00 71.19 99 PRO A N 1
ATOM 737 C CA . PRO A 1 99 ? -9.089 -10.503 3.551 1.00 71.19 99 PRO A CA 1
ATOM 738 C C . PRO A 1 99 ? -10.003 -11.436 2.740 1.00 71.19 99 PRO A C 1
ATOM 740 O O . PRO A 1 99 ? -9.936 -11.418 1.521 1.00 71.19 99 PRO A O 1
ATOM 743 N N . SER A 1 100 ? -10.828 -12.261 3.400 1.00 67.31 100 SER A N 1
ATOM 744 C CA . SER A 1 100 ? -11.811 -13.177 2.801 1.00 67.31 100 SER A CA 1
ATOM 745 C C . SER A 1 100 ? -13.190 -12.585 2.546 1.00 67.31 100 SER A C 1
ATOM 747 O O . SER A 1 100 ? -14.052 -13.248 1.975 1.00 67.31 100 SER A O 1
ATOM 749 N N . THR A 1 101 ? -13.463 -11.405 3.074 1.00 72.38 101 THR A N 1
ATOM 750 C CA . THR A 1 101 ? -14.816 -10.847 3.095 1.00 72.38 101 THR A CA 1
ATOM 751 C C . THR A 1 101 ? -14.830 -9.407 2.607 1.00 72.38 101 THR A C 1
ATOM 753 O O . THR A 1 101 ? -15.776 -8.675 2.886 1.00 72.38 101 THR A O 1
ATOM 756 N N . MET A 1 102 ? -13.793 -8.994 1.868 1.00 73.50 102 MET A N 1
ATOM 757 C CA . MET A 1 102 ? -13.719 -7.648 1.312 1.00 73.50 102 MET A CA 1
ATOM 758 C C . MET A 1 102 ? -14.853 -7.405 0.324 1.00 73.50 102 MET A C 1
ATOM 760 O O . MET A 1 102 ? -15.052 -8.150 -0.637 1.00 73.50 102 MET A O 1
ATOM 764 N N . SER A 1 103 ? -15.553 -6.299 0.540 1.00 79.31 103 SER A N 1
ATOM 765 C CA . SER A 1 103 ? -16.530 -5.763 -0.389 1.00 79.31 103 SER A CA 1
ATOM 766 C C . SER A 1 103 ? -15.834 -5.068 -1.557 1.00 79.31 103 SER A C 1
ATOM 768 O O . SER A 1 103 ? -14.749 -4.496 -1.423 1.00 79.31 103 SER A O 1
ATOM 770 N N . THR A 1 104 ? -16.497 -5.049 -2.710 1.00 74.31 104 THR A N 1
ATOM 771 C CA . THR A 1 104 ? -16.120 -4.180 -3.834 1.00 74.31 104 THR A CA 1
ATOM 772 C C . THR A 1 104 ? -16.473 -2.712 -3.583 1.00 74.31 104 THR A C 1
ATOM 774 O O . THR A 1 104 ? -16.038 -1.842 -4.330 1.00 74.31 104 THR A O 1
ATOM 777 N N . VAL A 1 105 ? -17.249 -2.418 -2.537 1.00 79.75 105 VAL A N 1
ATOM 778 C CA . VAL A 1 105 ? -17.581 -1.059 -2.103 1.00 79.75 105 VAL A CA 1
ATOM 779 C C . VAL A 1 105 ? -16.570 -0.618 -1.046 1.00 79.75 105 VA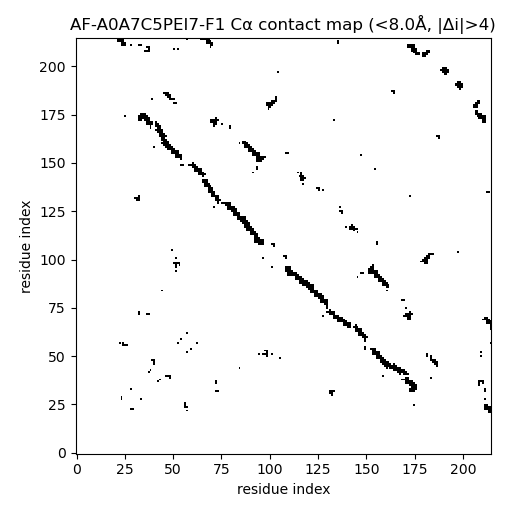L A C 1
ATOM 781 O O . VAL A 1 105 ? -16.607 -1.082 0.092 1.00 79.75 105 VAL A O 1
ATOM 784 N N . PHE A 1 106 ? -15.676 0.312 -1.394 1.00 81.81 106 PHE A N 1
ATOM 785 C CA . PHE A 1 106 ? -14.586 0.736 -0.503 1.00 81.81 106 PHE A CA 1
ATOM 786 C C . PHE A 1 106 ? -15.045 1.281 0.849 1.00 81.81 106 PHE A C 1
ATOM 788 O O . PHE A 1 106 ? -14.362 1.088 1.854 1.00 81.81 106 PHE A O 1
ATOM 795 N N . ALA A 1 107 ? -16.186 1.972 0.882 1.00 84.50 107 ALA A N 1
ATOM 796 C CA . ALA A 1 107 ? -16.748 2.484 2.126 1.00 84.50 107 ALA A CA 1
ATOM 797 C C . ALA A 1 107 ? -17.130 1.345 3.085 1.00 84.50 107 ALA A C 1
ATOM 799 O O . ALA A 1 107 ? -16.848 1.444 4.273 1.00 84.50 107 ALA A O 1
ATOM 800 N N . SER A 1 108 ? -17.671 0.239 2.567 1.00 85.06 108 SER A N 1
ATOM 801 C CA . SER A 1 108 ? -18.065 -0.931 3.361 1.00 85.06 108 SER A CA 1
ATOM 802 C C . SER A 1 108 ? -16.880 -1.687 3.967 1.00 85.06 108 SER A C 1
ATOM 804 O O . SER A 1 108 ? -17.068 -2.463 4.896 1.00 85.06 108 SER A O 1
ATOM 806 N N . ASN A 1 109 ? -15.661 -1.465 3.467 1.00 84.19 109 ASN A N 1
ATOM 807 C CA . ASN A 1 109 ? -14.452 -2.062 4.033 1.00 84.19 109 ASN A CA 1
ATOM 808 C C . ASN A 1 109 ? -13.863 -1.245 5.187 1.00 84.19 109 ASN A C 1
ATOM 810 O O . ASN A 1 109 ? -12.947 -1.724 5.848 1.00 84.19 109 ASN A O 1
ATOM 814 N N . ARG A 1 110 ? -14.340 -0.021 5.436 1.00 90.56 110 ARG A N 1
ATOM 815 C CA . ARG A 1 110 ? -13.854 0.843 6.519 1.00 90.56 110 ARG A CA 1
ATOM 816 C C . ARG A 1 110 ? -14.736 0.644 7.744 1.00 90.56 110 ARG A C 1
ATOM 818 O O . ARG A 1 110 ? -15.946 0.809 7.653 1.00 90.56 110 ARG A O 1
ATOM 825 N N . THR A 1 111 ? -14.144 0.323 8.892 1.00 91.31 111 THR A N 1
ATOM 826 C CA . THR A 1 111 ? -14.902 0.253 10.156 1.00 91.31 111 THR A CA 1
ATOM 827 C C . THR A 1 111 ? -14.731 1.509 11.003 1.00 91.31 111 THR A C 1
ATOM 829 O O . THR A 1 111 ? -15.634 1.873 11.746 1.00 91.31 111 THR A O 1
ATOM 832 N N . GLY A 1 112 ? -13.589 2.183 10.881 1.00 88.25 112 GLY A N 1
ATOM 833 C CA . GLY A 1 112 ? -13.272 3.382 11.647 1.00 88.25 112 GLY A CA 1
ATOM 834 C C . GLY A 1 112 ? -12.734 4.522 10.782 1.00 88.25 112 GLY A C 1
ATOM 835 O O . GLY A 1 112 ? -12.714 4.421 9.548 1.00 88.25 112 GLY A O 1
ATOM 836 N N . PRO A 1 113 ? -12.292 5.617 11.424 1.00 93.81 113 PRO A N 1
ATOM 837 C CA . PRO A 1 113 ? -11.633 6.711 10.730 1.00 93.81 113 PRO A CA 1
ATOM 838 C C . PRO A 1 113 ? -10.352 6.225 10.041 1.00 93.81 113 PRO A C 1
ATOM 840 O O . PRO A 1 113 ? -9.624 5.378 10.558 1.00 93.81 113 PRO A O 1
ATOM 843 N N . MET A 1 114 ? -10.078 6.794 8.869 1.00 96.75 114 MET A N 1
ATOM 844 C CA . MET A 1 114 ? -8.840 6.556 8.131 1.00 96.75 114 MET A CA 1
ATOM 845 C C . MET A 1 114 ? -7.835 7.666 8.450 1.00 96.75 114 MET A C 1
ATOM 847 O O . MET A 1 114 ? -8.161 8.848 8.351 1.00 96.75 114 MET A O 1
ATOM 851 N N . VAL A 1 115 ? -6.603 7.292 8.770 1.00 97.69 115 VAL A N 1
ATOM 852 C CA . VAL A 1 115 ? -5.473 8.195 8.995 1.00 97.69 115 VAL A CA 1
ATOM 853 C C . VAL A 1 115 ? -4.706 8.357 7.691 1.00 97.69 115 VAL A C 1
ATOM 855 O O . VAL A 1 115 ? -4.324 7.372 7.062 1.00 97.69 115 VAL A O 1
ATOM 858 N N . THR A 1 116 ? -4.468 9.597 7.270 1.00 98.06 116 THR A N 1
ATOM 859 C CA . THR A 1 116 ? -3.621 9.868 6.102 1.00 98.06 116 THR A CA 1
ATOM 860 C C . THR A 1 116 ? -2.160 9.795 6.523 1.00 98.06 116 THR A C 1
ATOM 862 O O . THR A 1 116 ? -1.682 10.665 7.244 1.00 98.06 116 THR A O 1
ATOM 865 N N . VAL A 1 117 ? -1.465 8.752 6.074 1.00 95.75 117 VAL A N 1
ATOM 866 C CA . VAL A 1 117 ? -0.068 8.475 6.442 1.00 95.75 117 VAL A CA 1
ATOM 867 C C . VAL A 1 117 ? 0.924 8.921 5.371 1.00 95.75 117 VAL A C 1
ATOM 869 O O . VAL A 1 117 ? 2.089 9.168 5.665 1.00 95.75 117 VAL A O 1
ATOM 872 N N . PHE A 1 118 ? 0.453 9.070 4.133 1.00 95.31 118 PHE A N 1
ATOM 873 C CA . PHE A 1 118 ? 1.159 9.761 3.062 1.00 95.31 118 PHE A CA 1
ATOM 874 C C . PHE A 1 118 ? 0.181 10.773 2.454 1.00 95.31 118 PHE A C 1
ATOM 876 O O . PHE A 1 118 ? -0.829 10.350 1.873 1.00 95.31 118 PHE A O 1
ATOM 883 N N . PRO A 1 119 ? 0.406 12.088 2.638 1.00 95.25 119 PRO A N 1
ATOM 884 C CA . PRO A 1 119 ? -0.506 13.110 2.143 1.00 95.25 119 PRO A CA 1
ATOM 885 C C . PRO A 1 119 ? -0.510 13.130 0.618 1.00 95.25 119 PRO A C 1
ATOM 887 O O . PRO A 1 119 ? 0.376 12.572 -0.022 1.00 95.25 119 PRO A O 1
ATOM 890 N N . LYS A 1 120 ? -1.499 13.813 0.039 1.00 94.62 120 LYS A N 1
ATOM 891 C CA . LYS A 1 120 ? -1.620 13.992 -1.408 1.00 94.62 120 LYS A CA 1
ATOM 892 C C . LYS A 1 120 ? -0.378 14.697 -1.968 1.00 94.62 120 LYS A C 1
ATOM 894 O O . LYS A 1 120 ? -0.315 15.922 -1.981 1.00 94.62 120 LYS A O 1
ATOM 899 N N . ALA A 1 121 ? 0.592 13.924 -2.444 1.00 95.62 121 ALA A N 1
ATOM 900 C CA . ALA A 1 121 ? 1.898 14.432 -2.852 1.00 95.62 121 ALA A CA 1
ATOM 901 C C . ALA A 1 121 ? 2.456 13.671 -4.059 1.00 95.62 121 ALA A C 1
ATOM 903 O O . ALA A 1 121 ? 2.026 12.559 -4.372 1.00 95.62 121 ALA A O 1
ATOM 904 N N . LYS A 1 122 ? 3.428 14.284 -4.743 1.00 95.50 122 LYS A N 1
ATOM 905 C CA . LYS A 1 122 ? 4.181 13.634 -5.820 1.00 95.50 122 LYS A CA 1
ATOM 906 C C . LYS A 1 122 ? 4.979 12.465 -5.243 1.00 95.50 122 LYS A C 1
ATOM 908 O O . LYS A 1 122 ? 5.700 12.644 -4.264 1.00 95.50 122 LYS A O 1
ATOM 913 N N . PHE A 1 123 ? 4.916 11.306 -5.888 1.00 95.62 123 PHE A N 1
ATOM 914 C CA . PHE A 1 123 ? 5.738 10.147 -5.541 1.00 95.62 123 PHE A CA 1
ATOM 915 C C . PHE A 1 123 ? 6.457 9.621 -6.781 1.00 95.62 123 PHE A C 1
ATOM 917 O O . PHE A 1 123 ? 5.871 9.567 -7.860 1.00 95.62 123 PHE A O 1
ATOM 924 N N . ILE A 1 124 ? 7.729 9.252 -6.647 1.00 96.00 124 ILE A N 1
ATOM 925 C CA . ILE A 1 124 ? 8.521 8.709 -7.752 1.00 96.00 124 ILE A CA 1
ATOM 926 C C . ILE A 1 124 ? 8.684 7.216 -7.508 1.00 96.00 124 ILE A C 1
ATOM 928 O O . ILE A 1 124 ? 9.370 6.802 -6.578 1.00 96.00 124 ILE A O 1
ATOM 932 N N . LEU A 1 125 ? 8.052 6.411 -8.356 1.00 95.81 125 LEU A N 1
ATOM 933 C CA . LEU A 1 125 ? 8.325 4.986 -8.417 1.00 95.81 125 LEU A CA 1
ATOM 934 C C . LEU A 1 125 ? 9.752 4.783 -8.946 1.00 95.81 125 LEU A C 1
ATOM 936 O O . LEU A 1 125 ? 10.093 5.394 -9.965 1.00 95.81 125 LEU A O 1
ATOM 940 N N . PRO A 1 126 ? 10.583 3.966 -8.277 1.00 96.69 126 PRO A N 1
ATOM 941 C CA . PRO A 1 126 ? 11.961 3.730 -8.695 1.00 96.69 126 PRO A CA 1
ATOM 942 C C . PRO A 1 126 ? 12.046 2.928 -10.000 1.00 96.69 126 PRO A C 1
ATOM 944 O O . PRO A 1 126 ? 11.080 2.338 -10.473 1.00 96.69 126 PRO A O 1
ATOM 947 N N . THR A 1 127 ? 13.239 2.870 -10.586 1.00 96.88 127 THR A N 1
ATOM 948 C CA . THR A 1 127 ? 13.536 1.848 -11.596 1.00 96.88 127 THR A CA 1
ATOM 949 C C . THR A 1 127 ? 13.736 0.512 -10.884 1.00 96.88 127 THR A C 1
ATOM 951 O O . THR A 1 127 ? 14.530 0.440 -9.949 1.00 96.88 127 THR A O 1
ATOM 954 N N . LEU A 1 128 ? 13.057 -0.546 -11.330 1.00 95.88 128 LEU A N 1
ATOM 955 C CA . LEU A 1 128 ? 13.188 -1.889 -10.760 1.00 95.88 128 LEU A CA 1
ATOM 956 C C . LEU A 1 128 ? 13.755 -2.849 -11.819 1.00 95.88 128 LEU A C 1
ATOM 958 O O . LEU A 1 128 ? 13.040 -3.166 -12.774 1.00 95.88 128 LEU A O 1
ATOM 962 N N . PRO A 1 129 ? 15.009 -3.328 -11.698 1.00 95.81 129 PRO A N 1
ATOM 963 C CA . PRO A 1 129 ? 15.571 -4.324 -12.614 1.00 95.81 129 PRO A CA 1
ATOM 964 C C . PRO A 1 129 ? 14.906 -5.697 -12.415 1.00 95.81 129 PRO A C 1
ATOM 966 O O . PRO A 1 129 ? 14.326 -5.925 -11.350 1.00 95.81 129 PRO A O 1
ATOM 969 N N . PRO A 1 130 ? 14.935 -6.600 -13.412 1.00 95.38 130 PRO A N 1
ATOM 970 C CA . PRO A 1 130 ? 14.465 -7.973 -13.236 1.00 95.38 130 PRO A CA 1
ATOM 971 C C . PRO A 1 130 ? 15.294 -8.676 -12.157 1.00 95.38 130 PRO A C 1
ATOM 973 O O . PRO A 1 130 ? 16.519 -8.718 -12.235 1.00 95.38 130 PRO A O 1
ATOM 976 N N . MET A 1 131 ? 14.621 -9.179 -11.123 1.00 93.25 131 MET A N 1
ATOM 977 C CA . MET A 1 131 ? 15.240 -9.831 -9.970 1.00 93.25 131 MET A CA 1
ATOM 978 C C . MET A 1 131 ? 14.212 -10.741 -9.292 1.00 93.25 131 MET A C 1
ATOM 980 O O . MET A 1 131 ? 13.046 -10.357 -9.209 1.00 93.25 131 MET A O 1
ATOM 984 N N . ASN A 1 132 ? 14.642 -11.914 -8.817 1.00 89.75 132 ASN A N 1
ATOM 985 C CA . ASN A 1 132 ? 13.799 -12.874 -8.105 1.00 89.75 132 ASN A CA 1
ATOM 986 C C . ASN A 1 132 ? 14.538 -13.439 -6.863 1.00 89.75 132 ASN A C 1
ATOM 988 O O . ASN A 1 132 ? 15.560 -14.107 -7.043 1.00 89.75 132 ASN A O 1
ATOM 992 N N . PRO A 1 133 ? 14.053 -13.187 -5.632 1.00 88.88 133 PRO A N 1
ATOM 993 C CA . PRO A 1 133 ? 12.938 -12.292 -5.337 1.00 88.88 133 PRO A CA 1
ATOM 994 C C . PRO A 1 133 ? 13.294 -10.832 -5.636 1.00 88.88 133 PRO A C 1
ATOM 996 O O . PRO A 1 133 ? 14.463 -10.446 -5.608 1.00 88.88 133 PRO A O 1
ATOM 999 N N . GLY A 1 134 ? 12.292 -10.000 -5.906 1.00 87.56 134 GLY A N 1
ATOM 1000 C CA . GLY A 1 134 ? 12.511 -8.558 -6.016 1.00 87.56 134 GLY A CA 1
ATOM 1001 C C . GLY A 1 134 ? 13.001 -7.941 -4.695 1.00 87.56 134 GLY A C 1
ATOM 1002 O O . GLY A 1 134 ? 12.691 -8.433 -3.611 1.00 87.56 134 GLY A O 1
ATOM 1003 N N . ILE A 1 135 ? 13.707 -6.807 -4.755 1.00 89.31 135 ILE A N 1
ATOM 1004 C CA . ILE A 1 135 ? 13.970 -5.992 -3.553 1.00 89.31 135 ILE A CA 1
ATOM 1005 C C . ILE A 1 135 ? 12.750 -5.140 -3.172 1.00 89.31 135 ILE A C 1
ATOM 1007 O O . ILE A 1 135 ? 12.033 -4.645 -4.048 1.00 89.31 135 ILE A O 1
ATOM 1011 N N . PHE A 1 136 ? 12.550 -4.910 -1.869 1.00 85.31 136 PHE A N 1
ATOM 1012 C CA . PHE A 1 136 ? 11.532 -4.005 -1.315 1.00 85.31 136 PHE A CA 1
ATOM 1013 C C . PHE A 1 136 ? 11.899 -2.530 -1.543 1.00 85.31 136 PHE A C 1
ATOM 1015 O O . PHE A 1 136 ? 12.243 -1.799 -0.622 1.00 85.31 136 PHE A O 1
ATOM 1022 N N . ALA A 1 137 ? 11.879 -2.096 -2.802 1.00 91.88 137 ALA A N 1
ATOM 1023 C CA . ALA A 1 137 ? 12.347 -0.770 -3.205 1.00 91.88 137 ALA A CA 1
ATOM 1024 C C . ALA A 1 137 ? 11.237 0.285 -3.321 1.00 91.88 137 ALA A C 1
ATOM 1026 O O . ALA A 1 137 ? 11.534 1.479 -3.369 1.00 91.88 137 ALA A O 1
ATOM 1027 N N . VAL A 1 138 ? 9.962 -0.111 -3.376 1.00 91.69 138 VAL A N 1
ATOM 1028 C CA . VAL A 1 138 ? 8.851 0.849 -3.372 1.00 91.69 138 VAL A CA 1
ATOM 1029 C C . VAL A 1 138 ? 8.458 1.110 -1.927 1.00 91.69 138 VAL A C 1
ATOM 1031 O O . VAL A 1 138 ? 7.654 0.371 -1.374 1.00 91.69 138 VAL A O 1
ATOM 1034 N N . GLN A 1 139 ? 9.050 2.130 -1.317 1.00 90.94 139 GLN A N 1
ATOM 1035 C CA . GLN A 1 139 ? 8.970 2.364 0.124 1.00 90.94 139 GLN A CA 1
ATOM 1036 C C . GLN A 1 139 ? 8.370 3.726 0.480 1.00 90.94 139 GLN A C 1
ATOM 1038 O O . GLN A 1 139 ? 8.575 4.718 -0.225 1.00 90.94 139 GLN A O 1
ATOM 1043 N N . TRP A 1 140 ? 7.675 3.768 1.614 1.00 88.62 140 TRP A N 1
ATOM 1044 C CA . TRP A 1 140 ? 7.159 4.981 2.235 1.00 88.62 140 TRP A CA 1
ATOM 1045 C C . TRP A 1 140 ? 7.460 4.972 3.724 1.00 88.62 140 TRP A C 1
ATOM 1047 O O . TRP A 1 140 ? 7.047 4.057 4.436 1.00 88.62 140 TRP A O 1
ATOM 1057 N N . SER A 1 141 ? 8.083 6.045 4.198 1.00 89.00 141 SER A N 1
ATOM 1058 C CA . SER A 1 141 ? 8.023 6.419 5.609 1.00 89.00 141 SER A CA 1
ATOM 1059 C C . SER A 1 141 ? 6.742 7.208 5.839 1.00 89.00 141 SER A C 1
ATOM 1061 O O . SER A 1 141 ? 6.415 8.111 5.060 1.00 89.00 141 SER A O 1
ATOM 1063 N N . TRP A 1 142 ? 5.994 6.869 6.882 1.00 85.56 142 TRP A N 1
ATOM 1064 C CA . TRP A 1 142 ? 4.747 7.560 7.170 1.00 85.56 142 TRP A CA 1
ATOM 1065 C C . TRP A 1 142 ? 5.014 8.945 7.752 1.00 85.56 142 TRP A C 1
ATOM 1067 O O . TRP A 1 142 ? 5.774 9.101 8.703 1.00 85.56 142 TRP A O 1
ATOM 1077 N N . ALA A 1 143 ? 4.349 9.956 7.193 1.00 93.12 143 ALA A N 1
ATOM 1078 C CA . ALA A 1 143 ? 4.380 11.318 7.722 1.00 93.12 143 ALA A CA 1
ATOM 1079 C C . ALA A 1 143 ? 3.729 11.395 9.113 1.00 93.12 143 ALA A C 1
ATOM 1081 O O . ALA A 1 143 ? 4.091 12.234 9.931 1.00 93.12 143 ALA A O 1
ATOM 1082 N N . VAL A 1 144 ? 2.769 10.502 9.367 1.00 91.25 144 VAL A N 1
ATOM 1083 C CA . VAL A 1 144 ? 2.110 10.319 10.658 1.00 91.25 144 VAL A CA 1
ATOM 1084 C C . VAL A 1 144 ? 2.195 8.834 11.013 1.00 91.25 144 VAL A C 1
ATOM 1086 O O . VAL A 1 144 ? 1.597 8.028 10.292 1.00 91.25 144 VAL A O 1
ATOM 1089 N N . PRO A 1 145 ? 2.909 8.452 12.090 1.00 88.75 145 PRO A N 1
ATOM 1090 C CA . PRO A 1 145 ? 2.903 7.082 12.589 1.00 88.75 145 PRO A CA 1
ATOM 1091 C C . PRO A 1 145 ? 1.480 6.583 12.842 1.00 88.75 145 PRO A C 1
ATOM 1093 O O . PRO A 1 145 ? 0.632 7.323 13.345 1.00 88.75 145 PRO A O 1
ATOM 1096 N N . PHE A 1 146 ? 1.209 5.319 12.524 1.00 90.81 146 PHE A N 1
ATOM 1097 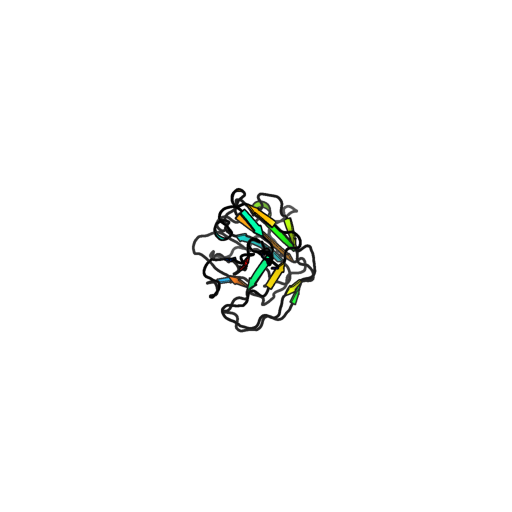C CA . PHE A 1 146 ? -0.119 4.740 12.710 1.00 90.81 146 PHE A CA 1
ATOM 1098 C C . PHE A 1 146 ? -0.125 3.753 13.875 1.00 90.81 146 PHE A C 1
ATOM 1100 O O . PHE A 1 146 ? 0.518 2.705 13.826 1.00 90.81 146 PHE A O 1
ATOM 1107 N N . ALA A 1 147 ? -0.874 4.081 14.928 1.00 91.25 147 ALA A N 1
ATOM 1108 C CA . ALA A 1 147 ? -1.072 3.199 16.071 1.00 91.25 147 ALA A CA 1
ATOM 1109 C C . ALA A 1 147 ? -2.069 2.083 15.714 1.00 91.25 147 ALA A C 1
ATOM 1111 O O . ALA A 1 147 ? -3.290 2.255 15.769 1.00 91.25 147 ALA A O 1
ATOM 1112 N N . TYR A 1 148 ? -1.544 0.920 15.339 1.00 88.06 148 TYR A N 1
ATOM 1113 C CA . TYR A 1 148 ? -2.337 -0.266 15.061 1.00 88.06 148 TYR A CA 1
ATOM 1114 C C . TYR A 1 148 ? -2.679 -1.017 16.356 1.00 88.06 148 TYR A C 1
ATOM 1116 O O . TYR A 1 148 ? -1.850 -1.187 17.249 1.00 88.06 148 TYR A O 1
ATOM 1124 N N . ASN A 1 149 ? -3.919 -1.499 16.442 1.00 90.44 149 ASN A N 1
ATOM 1125 C CA . ASN A 1 149 ? -4.437 -2.247 17.580 1.00 90.44 149 ASN A CA 1
ATOM 1126 C C . ASN A 1 149 ? -5.302 -3.382 17.040 1.00 90.44 149 ASN A C 1
ATOM 1128 O O . ASN A 1 149 ? -6.349 -3.144 16.434 1.00 90.44 149 ASN A O 1
ATOM 1132 N N . ARG A 1 150 ? -4.859 -4.615 17.266 1.00 84.44 150 ARG A N 1
ATOM 1133 C CA . ARG A 1 150 ? -5.486 -5.813 16.716 1.00 84.44 150 ARG A CA 1
ATOM 1134 C C . ARG A 1 150 ? -6.896 -6.039 17.254 1.00 84.44 150 ARG A C 1
ATOM 1136 O O . ARG A 1 150 ? -7.735 -6.582 16.538 1.00 84.44 150 ARG A O 1
ATOM 1143 N N . THR A 1 151 ? -7.211 -5.571 18.465 1.00 91.50 151 THR A N 1
ATOM 1144 C CA . THR A 1 151 ? -8.572 -5.695 19.020 1.00 91.50 151 THR A CA 1
ATOM 1145 C C . THR A 1 151 ? -9.595 -4.882 18.220 1.00 91.50 151 THR A C 1
ATOM 1147 O O . THR A 1 151 ? -10.776 -5.237 18.163 1.00 91.50 151 THR A O 1
ATOM 1150 N N . LEU A 1 152 ? -9.151 -3.838 17.510 1.00 92.50 152 LEU A N 1
ATOM 1151 C CA . LEU A 1 152 ? -9.990 -3.033 16.620 1.00 92.50 152 LEU A CA 1
ATOM 1152 C C . LEU A 1 152 ? -10.206 -3.685 15.243 1.00 92.50 152 LEU A C 1
ATOM 1154 O O . LEU A 1 152 ? -11.136 -3.297 14.540 1.00 92.50 152 LEU A O 1
ATOM 1158 N N . GLY A 1 153 ? -9.457 -4.736 14.895 1.00 90.75 153 GLY A N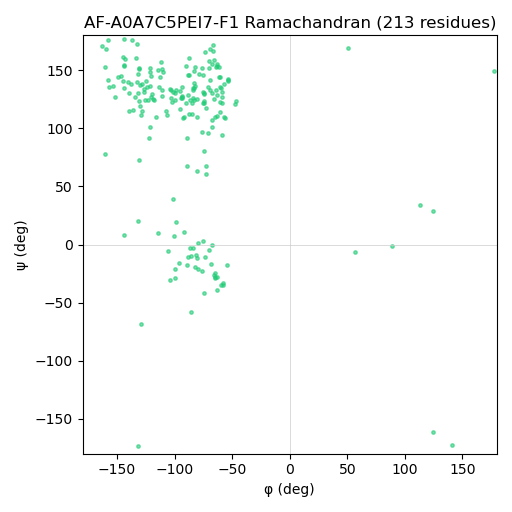 1
ATOM 1159 C CA . GLY A 1 153 ? -9.606 -5.502 13.654 1.00 90.75 153 GLY A CA 1
ATOM 1160 C C . GLY A 1 153 ? -8.316 -5.584 12.836 1.00 90.75 153 GLY A C 1
ATOM 1161 O O . GLY A 1 153 ? -7.227 -5.354 13.349 1.00 90.75 153 GLY A O 1
ATOM 1162 N N . ASN A 1 154 ? -8.446 -5.913 11.555 1.00 86.56 154 ASN A N 1
ATOM 1163 C CA . ASN A 1 154 ? -7.370 -5.969 10.566 1.00 86.56 154 ASN A CA 1
ATOM 1164 C C . ASN A 1 154 ? -6.909 -4.569 10.143 1.00 86.56 154 ASN A C 1
ATOM 1166 O O . ASN A 1 154 ? -7.603 -3.576 10.377 1.00 86.56 154 ASN A O 1
ATOM 1170 N N . LEU A 1 155 ? -5.752 -4.494 9.489 1.00 87.12 155 LEU A N 1
ATOM 1171 C CA . LEU A 1 155 ? -5.257 -3.254 8.899 1.00 87.12 155 LEU A CA 1
ATOM 1172 C C . LEU A 1 155 ? -5.824 -3.094 7.487 1.00 87.12 155 LEU A C 1
ATOM 1174 O O . LEU A 1 155 ? -5.641 -3.959 6.633 1.00 87.12 155 LEU A O 1
ATOM 1178 N N . LEU A 1 156 ? -6.484 -1.971 7.232 1.00 92.00 156 LEU A N 1
ATOM 1179 C CA . LEU A 1 156 ? -6.893 -1.539 5.904 1.00 92.00 156 LEU A CA 1
ATOM 1180 C C . LEU A 1 156 ? -5.898 -0.502 5.390 1.00 92.00 156 LEU A C 1
ATOM 1182 O O . LEU A 1 156 ? -5.705 0.541 6.011 1.00 92.00 156 LEU A O 1
ATOM 1186 N N . VAL A 1 157 ? -5.322 -0.769 4.227 1.00 91.75 157 VAL A N 1
ATOM 1187 C CA . VAL A 1 157 ? -4.423 0.128 3.504 1.00 91.75 157 VAL A CA 1
ATOM 1188 C C . VAL A 1 157 ? -5.154 0.598 2.261 1.00 91.75 157 VAL A C 1
ATOM 1190 O O . VAL A 1 157 ? -5.668 -0.214 1.494 1.00 91.75 157 VAL A O 1
ATOM 1193 N N . GLU A 1 158 ? -5.219 1.903 2.050 1.00 93.31 158 GLU A N 1
ATOM 1194 C CA . GLU A 1 158 ? -5.861 2.495 0.888 1.00 93.31 158 GLU A CA 1
ATOM 1195 C C . GLU A 1 158 ? -4.883 3.385 0.129 1.00 93.31 158 GLU A C 1
ATOM 1197 O O . GLU A 1 158 ? -4.337 4.334 0.687 1.00 93.31 158 GLU A O 1
ATOM 1202 N N . PHE A 1 159 ? -4.718 3.098 -1.159 1.00 91.44 159 PHE A N 1
ATOM 1203 C CA . PHE A 1 159 ? -3.956 3.900 -2.106 1.00 91.44 159 PHE A CA 1
ATOM 1204 C C . PHE A 1 159 ? -4.923 4.673 -2.994 1.00 91.44 159 PHE A C 1
ATOM 1206 O O . PHE A 1 159 ? -5.870 4.093 -3.524 1.00 91.44 159 PHE A O 1
ATOM 1213 N N . GLU A 1 160 ? -4.667 5.960 -3.197 1.00 92.44 160 GLU A N 1
ATOM 1214 C CA . GLU A 1 160 ? -5.405 6.812 -4.125 1.00 92.44 160 GLU A CA 1
ATOM 1215 C C . GLU A 1 160 ? -4.418 7.556 -5.028 1.00 92.44 160 GLU A C 1
ATOM 1217 O O . GLU A 1 160 ? -3.580 8.326 -4.559 1.00 92.44 160 GLU A O 1
ATOM 1222 N N . ILE A 1 161 ? -4.525 7.310 -6.329 1.00 90.62 161 ILE A N 1
ATOM 1223 C CA . ILE A 1 161 ? -3.728 7.904 -7.398 1.00 90.62 161 ILE A CA 1
ATOM 1224 C C . ILE A 1 161 ? -4.728 8.573 -8.351 1.00 90.62 161 ILE A C 1
ATOM 1226 O O . ILE A 1 161 ? -5.280 7.900 -9.228 1.00 90.62 161 ILE A O 1
ATOM 1230 N N . PRO A 1 162 ? -5.055 9.863 -8.162 1.00 85.19 162 PRO A N 1
ATOM 1231 C CA . PRO A 1 162 ? -5.998 10.554 -9.027 1.00 85.19 162 PRO A CA 1
ATOM 1232 C C . PRO A 1 162 ? -5.395 10.786 -10.415 1.00 85.19 162 PRO A C 1
ATOM 1234 O O . PRO A 1 162 ? -4.185 10.941 -10.572 1.00 85.19 162 PRO A O 1
ATOM 1237 N N . GLY A 1 163 ? -6.257 10.855 -11.424 1.00 78.56 163 GLY A N 1
ATOM 1238 C CA . GLY A 1 163 ? -5.864 11.121 -12.803 1.00 78.56 163 GLY A CA 1
ATOM 1239 C C . GLY A 1 163 ? -6.656 10.284 -13.795 1.00 78.56 163 GLY A C 1
ATOM 1240 O O . GLY A 1 163 ? -7.607 9.588 -13.433 1.00 78.56 163 GLY A O 1
ATOM 1241 N N . THR A 1 164 ? -6.243 10.362 -15.055 1.00 74.00 164 THR A N 1
ATOM 1242 C CA . THR A 1 164 ? -6.833 9.584 -16.143 1.00 74.00 164 THR A CA 1
ATOM 1243 C C . THR A 1 164 ? -6.237 8.179 -16.174 1.00 74.00 164 THR A C 1
ATOM 1245 O O . THR A 1 164 ? -5.019 8.001 -16.059 1.00 74.00 164 THR A O 1
ATOM 1248 N N . GLY A 1 165 ? -7.112 7.187 -16.352 1.00 69.81 165 GLY A N 1
ATOM 1249 C CA . GLY A 1 165 ? -6.730 5.785 -16.462 1.00 69.81 165 GLY A CA 1
ATOM 1250 C C . GLY A 1 165 ? -5.794 5.541 -17.641 1.00 69.81 165 GLY A C 1
ATOM 1251 O O . GLY A 1 165 ? -6.029 6.008 -18.753 1.00 69.81 165 GLY A O 1
ATOM 1252 N N . GLY A 1 166 ? -4.745 4.774 -17.389 1.00 73.12 166 GLY A N 1
ATOM 1253 C CA . GLY A 1 166 ? -3.719 4.393 -18.350 1.00 73.12 166 GLY A CA 1
ATOM 1254 C C . GLY A 1 166 ? -2.990 3.160 -17.835 1.00 73.12 166 GLY A C 1
ATOM 1255 O O . GLY A 1 166 ? -2.968 2.908 -16.629 1.00 73.12 166 GLY A O 1
ATOM 1256 N N . LYS A 1 167 ? -2.444 2.351 -18.743 1.00 77.50 167 LYS A N 1
ATOM 1257 C CA . LYS A 1 167 ? -1.718 1.127 -18.382 1.00 77.50 167 LYS A CA 1
ATOM 1258 C C . LYS A 1 167 ? -0.273 1.444 -18.011 1.00 77.50 167 LYS A C 1
ATOM 1260 O O . LYS A 1 167 ? 0.323 2.377 -18.541 1.00 77.50 167 LYS A O 1
ATOM 1265 N N . SER A 1 168 ? 0.284 0.646 -17.111 1.00 78.19 168 SER A N 1
ATOM 1266 C CA . SER A 1 168 ? 1.690 0.683 -16.731 1.00 78.19 168 SER A CA 1
ATOM 1267 C C . SER A 1 168 ? 2.183 -0.722 -16.427 1.00 78.19 168 SER A C 1
ATOM 1269 O O . SER A 1 168 ? 1.505 -1.508 -15.777 1.00 78.19 168 SER A O 1
ATOM 1271 N N . GLU A 1 169 ? 3.399 -1.038 -16.838 1.00 82.25 169 GLU A N 1
ATOM 1272 C CA . GLU A 1 169 ? 4.021 -2.333 -16.555 1.00 82.25 169 GLU A CA 1
ATOM 1273 C C . GLU A 1 169 ? 4.767 -2.257 -15.222 1.00 82.25 169 GLU A C 1
ATOM 1275 O O . GLU A 1 169 ? 5.990 -2.220 -15.177 1.00 82.25 169 GLU A O 1
ATOM 1280 N N . TYR A 1 170 ? 4.023 -2.120 -14.123 1.00 87.88 170 TYR A N 1
ATOM 1281 C CA . TYR A 1 170 ? 4.597 -1.972 -12.783 1.00 87.88 170 TYR A CA 1
ATOM 1282 C C . TYR A 1 170 ? 3.908 -2.943 -11.815 1.00 87.88 170 TYR A C 1
ATOM 1284 O O . TYR A 1 170 ? 3.061 -2.558 -11.005 1.00 87.88 170 TYR A O 1
ATOM 1292 N N . PHE A 1 171 ? 4.234 -4.228 -11.966 1.00 88.00 171 PHE A N 1
ATOM 1293 C CA . PHE A 1 171 ? 3.616 -5.324 -11.218 1.00 88.00 171 PHE A CA 1
ATOM 1294 C C . PHE A 1 171 ? 4.347 -5.592 -9.903 1.00 88.00 171 PHE A C 1
ATOM 1296 O O . PHE A 1 171 ? 5.570 -5.750 -9.872 1.00 88.00 171 PHE A O 1
ATOM 1303 N N . MET A 1 172 ? 3.591 -5.640 -8.814 1.00 85.75 172 MET A N 1
ATOM 1304 C CA . MET A 1 172 ? 4.091 -5.960 -7.480 1.00 85.75 172 MET A CA 1
ATOM 1305 C C . MET A 1 172 ? 4.045 -7.466 -7.258 1.00 85.75 172 MET A C 1
ATOM 1307 O O . MET A 1 172 ? 3.121 -8.128 -7.741 1.00 85.75 172 MET A O 1
ATOM 1311 N N . ASP A 1 173 ? 5.022 -7.982 -6.514 1.00 81.19 173 ASP A N 1
ATOM 1312 C CA . ASP A 1 173 ? 4.978 -9.355 -6.010 1.00 81.19 173 ASP A CA 1
ATOM 1313 C C . ASP A 1 173 ? 3.671 -9.547 -5.257 1.00 81.19 173 ASP A C 1
ATOM 1315 O O . ASP A 1 173 ? 3.229 -8.607 -4.595 1.00 81.19 173 ASP A O 1
ATOM 1319 N N . ALA A 1 174 ? 3.047 -10.719 -5.356 1.00 76.31 174 ALA A N 1
ATOM 1320 C CA . ALA A 1 174 ? 1.882 -11.013 -4.553 1.00 76.31 174 ALA A CA 1
ATOM 1321 C C . ALA A 1 174 ? 1.780 -12.470 -4.095 1.00 76.31 174 ALA A C 1
ATOM 1323 O O . ALA A 1 174 ? 2.213 -13.403 -4.754 1.00 76.31 174 ALA A O 1
ATOM 1324 N N . HIS A 1 175 ? 1.102 -12.700 -2.979 1.00 65.75 175 HIS A N 1
ATOM 1325 C CA . HIS A 1 175 ? 0.738 -14.026 -2.514 1.00 65.75 175 HIS A CA 1
ATOM 1326 C C . HIS A 1 175 ? -0.777 -14.228 -2.609 1.00 65.75 175 HIS A C 1
ATOM 1328 O O . HIS A 1 175 ? -1.564 -13.385 -2.188 1.00 65.75 175 HIS A O 1
ATOM 1334 N N . GLY A 1 176 ? -1.200 -15.357 -3.157 1.00 59.59 176 GLY A N 1
ATOM 1335 C CA . GLY A 1 176 ? -2.574 -15.822 -3.188 1.00 59.59 176 GLY A CA 1
ATOM 1336 C C . GLY A 1 176 ? -2.748 -17.085 -2.356 1.00 59.59 176 GLY A C 1
ATOM 1337 O O . GLY A 1 176 ? -1.962 -18.025 -2.452 1.00 59.59 176 GLY A O 1
ATOM 1338 N N . SER A 1 177 ? -3.813 -17.134 -1.556 1.00 50.16 177 SER A N 1
ATOM 1339 C CA . SER A 1 177 ? -4.267 -18.366 -0.906 1.00 50.16 177 SER A CA 1
ATOM 1340 C C . SER A 1 177 ? -5.594 -18.833 -1.509 1.00 50.16 177 SER A C 1
ATOM 1342 O O . SER A 1 177 ? -6.384 -18.025 -2.005 1.00 50.16 177 SER A O 1
ATOM 1344 N N . LYS A 1 178 ? -5.830 -20.152 -1.486 1.00 44.50 178 LYS A N 1
ATOM 1345 C CA . LYS A 1 178 ? -7.003 -20.812 -2.094 1.00 44.50 178 LYS A CA 1
ATOM 1346 C C . LYS A 1 178 ? -8.331 -20.535 -1.363 1.00 44.50 178 LYS A C 1
ATOM 1348 O O . LYS A 1 178 ? -9.382 -20.939 -1.848 1.00 44.50 178 LYS A O 1
ATOM 1353 N N . SER A 1 179 ? -8.308 -19.838 -0.229 1.00 38.44 179 SER A N 1
ATOM 1354 C CA . SER A 1 179 ? -9.508 -19.494 0.545 1.00 38.44 179 SER A CA 1
ATOM 1355 C C . SER A 1 179 ? -10.003 -18.111 0.114 1.00 38.44 179 SER A C 1
ATOM 1357 O O . SER A 1 179 ? -9.231 -17.167 0.065 1.00 38.44 179 SER A O 1
ATOM 1359 N N . MET A 1 180 ? -11.268 -17.971 -0.270 1.00 36.88 180 MET A N 1
ATOM 1360 C CA . MET A 1 180 ? -11.821 -16.835 -1.036 1.00 36.88 180 MET A CA 1
ATOM 1361 C C . MET A 1 180 ? -11.717 -15.460 -0.352 1.00 36.88 180 MET A C 1
ATOM 1363 O O . MET A 1 180 ? -11.723 -15.435 0.868 1.00 36.88 180 MET A O 1
ATOM 1367 N N . GLY A 1 181 ? -11.664 -14.351 -1.124 1.00 31.55 181 GLY A N 1
ATOM 1368 C CA . GLY A 1 181 ? -12.463 -13.134 -0.840 1.00 31.55 181 GLY A CA 1
ATOM 1369 C C . GLY A 1 181 ? -11.825 -11.735 -0.662 1.00 31.55 181 GLY A C 1
ATOM 1370 O O . GLY A 1 181 ? -12.421 -10.888 0.002 1.00 31.55 181 GLY A O 1
ATOM 1371 N N . GLY A 1 182 ? -10.684 -11.449 -1.297 1.00 35.12 182 GLY A N 1
ATOM 1372 C CA . GLY A 1 182 ? -10.111 -10.094 -1.378 1.00 35.12 182 GLY A CA 1
ATOM 1373 C C . GLY A 1 182 ? -10.030 -9.622 -2.830 1.00 35.12 182 GLY A C 1
ATOM 1374 O O . GLY A 1 182 ? -9.456 -10.337 -3.649 1.00 35.12 182 GLY A O 1
ATOM 1375 N N . ARG A 1 183 ? -10.618 -8.465 -3.174 1.00 36.22 183 ARG A N 1
ATOM 1376 C CA . ARG A 1 183 ? -10.635 -7.899 -4.542 1.00 36.22 183 ARG A CA 1
ATOM 1377 C C . ARG A 1 183 ? -9.984 -6.509 -4.568 1.00 36.22 183 ARG A C 1
ATOM 1379 O O . ARG A 1 183 ? -10.295 -5.677 -3.723 1.00 36.22 183 ARG A O 1
ATOM 1386 N N . THR A 1 184 ? -9.153 -6.233 -5.574 1.00 35.47 184 THR A N 1
ATOM 1387 C CA . THR A 1 184 ? -8.675 -4.885 -5.930 1.00 35.47 184 THR A CA 1
ATOM 1388 C C . THR A 1 184 ? -9.438 -4.391 -7.167 1.00 35.47 184 THR A C 1
ATOM 1390 O O . THR A 1 184 ? -9.606 -5.143 -8.126 1.00 35.47 184 THR A O 1
ATOM 1393 N N . ALA A 1 185 ? -9.940 -3.152 -7.154 1.00 30.73 185 ALA A N 1
ATOM 1394 C CA . ALA A 1 185 ? -10.708 -2.564 -8.261 1.00 30.73 185 ALA A CA 1
ATOM 1395 C C . ALA A 1 185 ? -9.921 -1.444 -8.970 1.00 30.73 185 ALA A C 1
ATOM 1397 O O . ALA A 1 185 ? -9.118 -0.754 -8.343 1.00 30.73 185 ALA A O 1
ATOM 1398 N N . LEU A 1 186 ? -10.151 -1.276 -10.279 1.00 30.59 186 LEU A N 1
ATOM 1399 C CA . LEU A 1 186 ? -9.597 -0.198 -11.116 1.00 30.59 186 LEU A CA 1
ATOM 1400 C C . LEU A 1 186 ? -10.403 1.097 -10.984 1.00 30.59 186 LEU A C 1
ATOM 1402 O O . LEU A 1 186 ? -11.610 1.060 -10.767 1.00 30.59 186 LEU A O 1
ATOM 1406 N N . PHE A 1 187 ? -9.751 2.241 -11.210 1.00 28.80 187 PHE A N 1
ATOM 1407 C CA . PHE A 1 187 ? -10.412 3.545 -11.326 1.00 28.80 187 PHE A CA 1
ATOM 1408 C C . PHE A 1 187 ? -10.791 3.800 -12.799 1.00 28.80 187 PHE A C 1
ATOM 1410 O O . PHE A 1 187 ? -9.910 3.800 -13.658 1.00 28.80 187 PHE A O 1
ATOM 1417 N N . GLY A 1 188 ? -12.084 4.022 -13.093 1.00 26.98 188 GLY A N 1
ATOM 1418 C CA . GLY A 1 188 ? -12.513 4.723 -14.318 1.00 26.98 188 GLY A CA 1
ATOM 1419 C C . GLY A 1 188 ? -13.299 4.018 -15.456 1.00 26.98 188 GLY A C 1
ATOM 1420 O O . GLY A 1 188 ? -13.120 4.467 -16.584 1.00 26.98 188 GLY A O 1
ATOM 1421 N N . LYS A 1 189 ? -14.208 3.028 -15.260 1.00 27.61 189 LYS A N 1
ATOM 142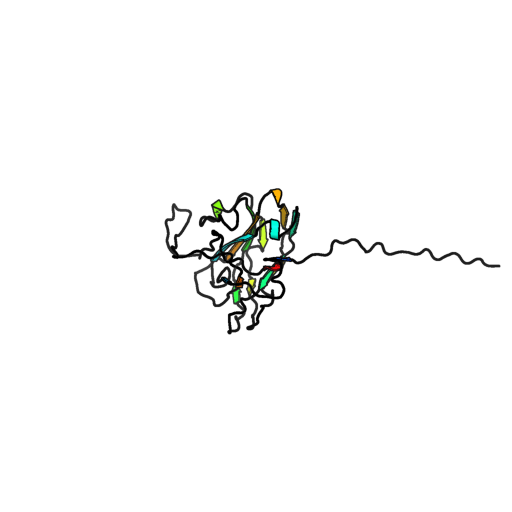2 C CA . LYS A 1 189 ? -15.288 2.720 -16.270 1.00 27.61 189 LYS A CA 1
ATOM 1423 C C . LYS A 1 189 ? -16.626 2.058 -15.802 1.00 27.61 189 LYS A C 1
ATOM 1425 O O . LYS A 1 189 ? -16.541 1.094 -15.047 1.00 27.61 189 LYS A O 1
ATOM 1430 N N . PRO A 1 190 ? -17.815 2.525 -16.289 1.00 27.58 190 PRO A N 1
ATOM 1431 C CA . PRO A 1 190 ? -19.164 2.511 -15.667 1.00 27.58 190 PRO A CA 1
ATOM 1432 C C . PRO A 1 190 ? -19.702 1.247 -15.019 1.00 27.58 190 PRO A C 1
ATOM 1434 O O . PRO A 1 190 ? -19.952 0.259 -15.685 1.00 27.58 190 PRO A O 1
ATOM 1437 N N . GLY A 1 191 ? -20.059 1.356 -13.749 1.00 26.91 191 GLY A N 1
ATOM 1438 C CA . GLY A 1 191 ? -21.207 0.683 -13.156 1.00 26.91 191 GLY A CA 1
ATOM 1439 C C . GLY A 1 191 ? -21.939 1.676 -12.255 1.00 26.91 191 GLY A C 1
ATOM 1440 O O . GLY A 1 191 ? -21.597 2.852 -12.198 1.00 26.91 191 GLY A O 1
ATOM 1441 N N . VAL A 1 192 ? -23.059 1.257 -11.699 1.00 28.05 192 VAL A N 1
ATOM 1442 C CA . VAL A 1 192 ? -24.176 2.166 -11.437 1.00 28.05 192 VAL A CA 1
ATOM 1443 C C . VAL A 1 192 ? -23.841 3.194 -10.348 1.00 28.05 192 VAL A C 1
ATOM 1445 O O . VAL A 1 192 ? -23.900 2.911 -9.157 1.00 28.05 192 VAL A O 1
ATOM 1448 N N . PHE A 1 193 ? -23.519 4.418 -10.777 1.00 27.30 193 PHE A N 1
ATOM 1449 C CA . PHE A 1 193 ? -23.517 5.603 -9.930 1.00 27.30 193 PHE A CA 1
ATOM 1450 C C . PHE A 1 193 ? -24.953 5.879 -9.464 1.00 27.30 193 PHE A C 1
ATOM 1452 O O . PHE A 1 193 ? -25.763 6.385 -10.235 1.00 27.30 193 PHE A O 1
ATOM 1459 N N . ALA A 1 194 ? -25.250 5.672 -8.181 1.00 28.36 194 ALA A N 1
ATOM 1460 C CA . ALA A 1 194 ? -26.271 6.458 -7.487 1.00 28.36 194 ALA A CA 1
ATOM 1461 C C . ALA A 1 194 ? -25.645 7.797 -7.069 1.00 28.36 194 ALA A C 1
ATOM 1463 O O . ALA A 1 194 ? -25.395 8.019 -5.893 1.00 28.36 194 ALA A O 1
ATOM 1464 N N . GLY A 1 195 ? -25.224 8.635 -8.025 1.00 26.67 195 GLY A N 1
ATOM 1465 C CA . GLY A 1 195 ? -24.515 9.907 -7.772 1.00 26.67 195 GLY A CA 1
ATOM 1466 C C . GLY A 1 195 ? -23.211 9.833 -6.940 1.00 26.67 195 GLY A C 1
ATOM 1467 O O . GLY A 1 195 ? -22.530 10.844 -6.800 1.00 26.67 195 GLY A O 1
ATOM 1468 N N . LYS A 1 196 ? -22.860 8.664 -6.385 1.00 27.11 196 LYS A N 1
ATOM 1469 C CA . LYS A 1 196 ? -21.789 8.366 -5.423 1.00 27.11 196 LYS A CA 1
ATOM 1470 C C . LYS A 1 196 ? -21.464 6.852 -5.465 1.00 27.11 196 LYS A C 1
ATOM 1472 O O . LYS A 1 196 ? -21.883 6.131 -4.571 1.00 27.11 196 LYS A O 1
ATOM 1477 N N . ASP A 1 197 ? -20.716 6.422 -6.496 1.00 24.55 197 ASP A N 1
ATOM 1478 C CA . ASP A 1 197 ? -20.118 5.080 -6.763 1.00 24.55 197 ASP A CA 1
ATOM 1479 C C . ASP A 1 197 ? -21.053 3.833 -6.675 1.00 24.55 197 ASP A C 1
ATOM 1481 O O . ASP A 1 197 ? -22.160 3.953 -6.161 1.00 24.55 197 ASP A O 1
ATOM 1485 N N . PRO A 1 198 ? -20.672 2.603 -7.110 1.00 24.14 198 PRO A N 1
ATOM 1486 C CA . PRO A 1 198 ? -19.460 2.137 -7.797 1.00 24.14 198 PRO A CA 1
ATOM 1487 C C . PRO A 1 198 ? -19.717 1.234 -9.033 1.00 24.14 198 PRO A C 1
ATOM 1489 O O . PRO A 1 198 ? -20.812 0.761 -9.333 1.00 24.14 198 PRO A O 1
ATOM 1492 N N . TYR A 1 199 ? -18.616 0.954 -9.730 1.00 24.95 199 TYR A N 1
ATOM 1493 C CA . TYR A 1 199 ? -18.542 0.251 -11.000 1.00 24.95 199 TYR A CA 1
ATOM 1494 C C . TYR A 1 199 ? -18.288 -1.271 -10.844 1.00 24.95 199 TYR A C 1
ATOM 1496 O O . TYR A 1 199 ? -17.441 -1.669 -10.046 1.00 24.95 199 TYR A O 1
ATOM 1504 N N . THR A 1 200 ? -19.002 -2.136 -11.585 1.00 22.25 200 THR A N 1
ATOM 1505 C CA . THR A 1 200 ? -18.913 -3.614 -11.494 1.00 22.25 200 THR A CA 1
ATOM 1506 C C . THR A 1 200 ? -18.026 -4.205 -12.597 1.00 22.25 200 THR A C 1
ATOM 1508 O O . THR A 1 200 ? -18.218 -3.895 -13.767 1.00 22.25 200 THR A O 1
ATOM 1511 N N . VAL A 1 201 ? -17.108 -5.116 -12.248 1.00 23.53 201 VAL A N 1
ATOM 1512 C CA . VAL A 1 201 ? -16.437 -6.007 -13.214 1.00 23.53 201 VAL A CA 1
ATOM 1513 C C . VAL A 1 201 ? -16.509 -7.450 -12.711 1.00 23.53 201 VAL A C 1
ATOM 1515 O O . VAL A 1 201 ? -16.078 -7.761 -11.598 1.00 23.53 201 VAL A O 1
ATOM 1518 N N . THR A 1 202 ? -17.069 -8.324 -13.541 1.00 22.92 202 THR A N 1
ATOM 1519 C CA . THR A 1 202 ? -17.133 -9.781 -13.382 1.00 22.92 202 THR A CA 1
ATOM 1520 C C . THR A 1 202 ? -15.832 -10.399 -13.897 1.00 22.92 202 THR A C 1
ATOM 1522 O O . THR A 1 202 ? -15.444 -10.153 -15.035 1.00 22.92 202 THR A O 1
ATOM 1525 N N . CYS A 1 203 ? -15.161 -11.212 -13.079 1.00 24.12 203 CYS A N 1
ATOM 1526 C CA . CYS A 1 203 ? -14.038 -12.054 -13.501 1.00 24.12 203 CYS A CA 1
ATOM 1527 C C . CYS A 1 203 ? -14.337 -13.505 -13.065 1.00 24.12 203 CYS A C 1
ATOM 1529 O O . CYS A 1 203 ? -14.787 -13.673 -11.926 1.00 24.12 203 CYS A O 1
ATOM 1531 N N . PRO A 1 204 ? -14.153 -14.542 -13.912 1.00 24.67 204 PRO A N 1
ATOM 1532 C CA . PRO A 1 204 ? -14.803 -15.846 -13.722 1.00 24.67 204 PRO A CA 1
ATOM 1533 C C . PRO A 1 204 ? -14.155 -16.779 -12.691 1.00 24.67 204 PRO A C 1
ATOM 1535 O O . PRO A 1 204 ? -14.647 -17.886 -12.501 1.00 24.67 204 PRO A O 1
ATOM 1538 N N . SER A 1 205 ? -13.079 -16.388 -12.003 1.00 25.48 205 SER A N 1
ATOM 1539 C CA . SER A 1 205 ? -12.518 -17.215 -10.928 1.00 25.48 205 SER A CA 1
ATOM 1540 C C . SER A 1 205 ? -11.685 -16.395 -9.924 1.00 25.48 205 SER A C 1
ATOM 1542 O O . SER A 1 205 ? -10.924 -15.514 -10.328 1.00 25.48 205 SER A O 1
ATOM 1544 N N . PRO A 1 206 ? -11.847 -16.611 -8.602 1.00 26.38 206 PRO A N 1
ATOM 1545 C CA . PRO A 1 206 ? -11.228 -15.777 -7.573 1.00 26.38 206 PRO A CA 1
ATOM 1546 C C . PRO A 1 206 ? -9.878 -16.334 -7.086 1.00 26.38 206 PRO A C 1
ATOM 1548 O O . PRO A 1 206 ? -9.812 -17.451 -6.579 1.00 26.38 206 PRO A O 1
ATOM 1551 N N . SER A 1 207 ? -8.818 -15.521 -7.110 1.00 24.80 207 SER A N 1
ATOM 1552 C CA . SER A 1 207 ? -7.569 -15.789 -6.374 1.00 24.80 207 SER A CA 1
ATOM 1553 C C . SER A 1 207 ? -7.016 -14.502 -5.747 1.00 24.80 207 SER A C 1
ATOM 1555 O O . SER A 1 207 ? -6.940 -13.469 -6.411 1.00 24.80 207 SER A O 1
ATOM 1557 N N . ARG A 1 208 ? -6.689 -14.557 -4.444 1.00 38.03 208 ARG A N 1
ATOM 1558 C CA . ARG A 1 208 ? -6.210 -13.424 -3.627 1.00 38.03 208 ARG A CA 1
ATOM 1559 C C . ARG A 1 208 ? -4.887 -12.866 -4.167 1.00 38.03 208 ARG A C 1
ATOM 1561 O O . ARG A 1 208 ? -4.027 -13.628 -4.589 1.00 38.03 208 ARG A O 1
ATOM 1568 N N . MET A 1 209 ? -4.705 -11.554 -4.081 1.00 30.19 209 MET A N 1
ATOM 1569 C CA . MET A 1 209 ? -3.412 -10.891 -4.253 1.00 30.19 209 MET A CA 1
ATOM 1570 C C . MET A 1 209 ? -3.102 -10.118 -2.967 1.00 30.19 209 MET A C 1
ATOM 1572 O O . MET A 1 209 ? -3.655 -9.045 -2.743 1.00 30.19 209 MET A O 1
ATOM 1576 N N . PHE A 1 210 ? -2.252 -10.663 -2.102 1.00 33.53 210 PHE A N 1
ATOM 1577 C CA . PHE A 1 210 ? -1.539 -9.895 -1.079 1.00 33.53 210 PHE A CA 1
ATOM 1578 C C . PHE A 1 210 ? -0.297 -9.345 -1.753 1.00 33.53 210 PHE A C 1
ATOM 1580 O O . PHE A 1 210 ? 0.515 -10.189 -2.097 1.00 33.53 210 PHE A O 1
ATOM 1587 N N . PRO A 1 211 ? -0.087 -8.044 -2.004 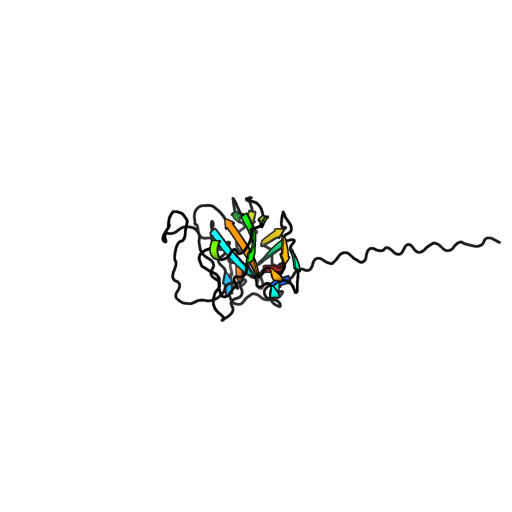1.00 35.97 211 PRO A N 1
ATOM 1588 C CA . PRO A 1 211 ? 1.228 -7.659 -2.484 1.00 35.97 211 PRO A CA 1
ATOM 1589 C C . PRO A 1 211 ? 2.275 -8.042 -1.425 1.00 35.97 211 PRO A C 1
ATOM 1591 O O . PRO A 1 211 ? 2.043 -7.831 -0.234 1.00 35.97 211 PRO A O 1
ATOM 1594 N N . GLY A 1 212 ? 3.394 -8.623 -1.845 1.00 25.31 212 GLY A N 1
ATOM 1595 C CA . GLY A 1 212 ? 4.552 -8.833 -0.992 1.00 25.31 212 GLY A CA 1
ATOM 1596 C C . GLY A 1 212 ? 4.982 -7.476 -0.457 1.00 25.31 212 GLY A C 1
ATOM 1597 O O . GLY A 1 212 ? 5.448 -6.618 -1.214 1.00 25.31 212 GLY A O 1
ATOM 1598 N N . GLY A 1 213 ? 4.763 -7.269 0.837 1.00 26.98 213 GLY A N 1
ATOM 1599 C CA . GLY A 1 213 ? 5.083 -6.028 1.519 1.00 26.98 213 GLY A CA 1
ATOM 1600 C C . GLY A 1 213 ? 5.827 -6.291 2.816 1.00 26.98 213 GLY A C 1
ATOM 1601 O O . GLY A 1 213 ? 5.504 -7.239 3.530 1.00 26.98 213 GLY A O 1
ATOM 1602 N N . SER A 1 214 ? 6.825 -5.463 3.110 1.00 26.67 214 SER A N 1
ATOM 1603 C CA . SER A 1 214 ? 7.453 -5.392 4.425 1.00 26.67 214 SER A CA 1
ATOM 1604 C C . SER A 1 214 ? 6.883 -4.196 5.188 1.00 26.67 214 SER A C 1
ATOM 1606 O O . SER A 1 214 ? 6.823 -3.095 4.634 1.00 26.67 214 SER A O 1
ATOM 1608 N N . LEU A 1 215 ? 6.455 -4.410 6.429 1.00 26.91 215 LEU A N 1
ATOM 1609 C CA . LEU A 1 215 ? 5.939 -3.398 7.357 1.00 26.91 215 LEU A CA 1
ATOM 1610 C C . LEU A 1 215 ? 6.847 -3.262 8.573 1.00 26.91 215 LEU A C 1
ATOM 1612 O O . LEU A 1 215 ? 7.308 -4.317 9.055 1.00 26.91 215 LEU A O 1
#

pLDDT: mean 72.62, std 23.27, range [22.25, 98.06]

Sequence (215 aa):
MIRPLPVCFLLCLAGGLPAQETRVIPWGLEKADGNSTSAFPFGYTSGRTQQVIDGAALCQNSALLLGMALRRDGRGTNTYKARILPSLTIRLGHTKVSPSTMSTVFASNRTGPMVTVFPKAKFILPTLPPMNPGIFAVQWSWAVPFAYNRTLGNLLVEFEIPGTGGKSEYFMDAHGSKSMGGRTALFGKPGVFAGKDPYTVTCPSPSRMFPGGSL

Nearest PDB structures (foldseek):
  3jb4-assembly1_A  TM=2.287E-01  e=2.226E-01  Ljungan virus 87-012
  7nul-assembly1_3  TM=1.923E-01  e=3.784E-01  rhinovirus B14
  7vxn-assembly1_C  TM=1.988E-01  e=2.226E-01  Coxsackievirus B3
  6lap-assembly1_A  TM=2.310E-01  e=7.952E-01  Echovirus E11
  3iyp-assembly1_A  TM=2.484E-01  e=1.093E+00  Echovirus E7